Protein AF-A0A5S4EH52-F1 (afdb_monomer_lite)

InterPro domains:
  IPR001387 Cro/C1-type, helix-turn-helix domain [PS50943] (68-124)
  IPR001387 Cro/C1-type, helix-turn-helix domain [SM00530] (67-123)
  IPR001387 Cro/C1-type, helix-turn-helix domain [cd00093] (65-117)
  IPR010982 Lambda repressor-like, DNA-binding domain superfamily [G3DSA:1.10.260.40] (55-119)
  IPR010982 Lambda repressor-like, DNA-binding domain superfamily [SSF47413] (62-119)

Radius of gyration: 25.88 Å; chains: 1; bounding box: 46×72×69 Å

Sequence (210 aa):
MDQVRAMAGRLLDISAATGVAGRALQTAGKVSRALQDGHPIDAASEVVRAVLPGMAETTAWVKTGAAIRAMREAAGLTIAEVGAAIDLKDPSLIEAIENGRIALSFELILRLAAVFGRNDPVGFVMRFTRTTNPELWKSLEELGIGKLVLQTVREHQFVNIYRSNDAARTLSDQEFAEILSFTQAAFEMAMALRTRYQDRSSNAGSDRAE

Secondary structure (DSSP, 8-state):
-HHHHHHHHHHHT--HHHHHHHHHHHHHHHHHHHHHTT-HHHHHHHHHHHHSTTS--HHHHHHHHHHHHHHHHHTT--HHHHHHHTT-S-THHHHHHHTTSSPPPHHHHHHHHHHHSTT-HHHHHHHHHHHH-HHHHHHHHHTTHHHHHHHHHHHHHHHHHHHT-TGGGG--HHHHHHHHHHHHHHHHHHHHHHHHHHHHHHHHHHTT--

Structure (mmCIF, N/CA/C/O backbone):
data_AF-A0A5S4EH52-F1
#
_entry.id   AF-A0A5S4EH52-F1
#
loop_
_atom_site.group_PDB
_atom_site.id
_atom_site.type_symbol
_atom_site.label_atom_id
_atom_site.label_alt_id
_atom_site.label_comp_id
_atom_site.label_asym_id
_atom_site.label_entity_id
_atom_site.label_seq_id
_atom_site.pdbx_PDB_ins_code
_atom_site.Cartn_x
_atom_site.Cartn_y
_atom_site.Cartn_z
_atom_site.occupancy
_atom_site.B_iso_or_equiv
_atom_site.auth_seq_id
_atom_site.auth_comp_id
_atom_site.auth_asym_id
_atom_site.auth_atom_id
_atom_site.pdbx_PDB_model_num
ATOM 1 N N . MET A 1 1 ? 8.070 53.955 2.962 1.00 48.66 1 MET A N 1
ATOM 2 C CA . MET A 1 1 ? 8.785 53.994 1.665 1.00 48.66 1 MET A CA 1
ATOM 3 C C . MET A 1 1 ? 9.404 52.642 1.295 1.00 48.66 1 MET A C 1
ATOM 5 O O . MET A 1 1 ? 9.448 52.331 0.111 1.00 48.66 1 MET A O 1
ATOM 9 N N . ASP A 1 2 ? 9.775 51.789 2.257 1.00 47.31 2 ASP A N 1
ATOM 10 C CA . ASP A 1 2 ? 10.401 50.481 1.964 1.00 47.31 2 ASP A CA 1
ATOM 11 C C . ASP A 1 2 ? 9.442 49.395 1.456 1.00 47.31 2 ASP A C 1
ATOM 13 O O . ASP A 1 2 ? 9.821 48.558 0.640 1.00 47.31 2 ASP A O 1
ATOM 17 N N . GLN A 1 3 ? 8.164 49.453 1.836 1.00 44.34 3 GLN A N 1
ATOM 18 C CA . GLN A 1 3 ? 7.160 48.480 1.389 1.00 44.34 3 GLN A CA 1
ATOM 19 C C . GLN A 1 3 ? 6.802 48.634 -0.103 1.00 44.34 3 GLN A C 1
ATOM 21 O O . GLN A 1 3 ? 6.511 47.654 -0.783 1.00 44.34 3 GLN A O 1
ATOM 26 N N . VAL A 1 4 ? 6.914 49.853 -0.645 1.00 42.97 4 VAL A N 1
ATOM 27 C CA . VAL A 1 4 ? 6.689 50.143 -2.073 1.00 42.97 4 VAL A CA 1
ATOM 28 C C . VAL A 1 4 ? 7.891 49.696 -2.919 1.00 42.97 4 VAL A C 1
ATOM 30 O O . VAL A 1 4 ? 7.713 49.188 -4.024 1.00 42.97 4 VAL A O 1
ATOM 33 N N . ARG A 1 5 ? 9.115 49.773 -2.372 1.00 46.72 5 ARG A N 1
ATOM 34 C CA . ARG A 1 5 ? 10.336 49.236 -3.003 1.00 46.72 5 ARG A CA 1
ATOM 35 C C . ARG A 1 5 ? 10.366 47.704 -3.013 1.00 46.72 5 ARG A C 1
ATOM 37 O O . ARG A 1 5 ? 10.752 47.114 -4.018 1.00 46.72 5 ARG A O 1
ATOM 44 N N . ALA A 1 6 ? 9.891 47.065 -1.943 1.00 48.06 6 ALA A N 1
ATOM 45 C CA . ALA A 1 6 ? 9.752 45.610 -1.876 1.00 48.06 6 ALA A CA 1
ATOM 46 C C . ALA A 1 6 ? 8.684 45.071 -2.849 1.00 48.06 6 ALA A C 1
ATOM 48 O O . ALA A 1 6 ? 8.837 43.979 -3.396 1.00 48.06 6 ALA A O 1
ATOM 49 N N . MET A 1 7 ? 7.631 45.852 -3.118 1.00 35.28 7 MET A N 1
ATOM 50 C CA . MET A 1 7 ? 6.602 45.483 -4.096 1.00 35.28 7 MET A CA 1
ATOM 51 C C . MET A 1 7 ? 7.065 45.697 -5.548 1.00 35.28 7 MET A C 1
ATOM 53 O O . MET A 1 7 ? 6.750 44.880 -6.410 1.00 35.28 7 MET A O 1
ATOM 57 N N . ALA A 1 8 ? 7.886 46.721 -5.812 1.00 39.88 8 ALA A N 1
ATOM 58 C CA . ALA A 1 8 ? 8.512 46.936 -7.121 1.00 39.88 8 ALA A CA 1
ATOM 59 C C . ALA A 1 8 ? 9.544 45.845 -7.480 1.00 39.88 8 ALA A C 1
ATOM 61 O O . ALA A 1 8 ? 9.631 45.446 -8.638 1.00 39.88 8 ALA A O 1
ATOM 62 N N . GLY A 1 9 ? 10.270 45.302 -6.492 1.00 43.44 9 GLY A N 1
ATOM 63 C CA . GLY A 1 9 ? 11.186 44.170 -6.697 1.00 43.44 9 GLY A CA 1
ATOM 64 C C . GLY A 1 9 ? 10.474 42.864 -7.069 1.00 43.44 9 GLY A C 1
ATOM 65 O O . GLY A 1 9 ? 10.953 42.123 -7.919 1.00 43.44 9 GLY A O 1
ATOM 66 N N . ARG A 1 10 ? 9.281 42.609 -6.512 1.00 41.84 10 ARG A N 1
ATOM 67 C CA . ARG A 1 10 ? 8.496 41.394 -6.808 1.00 41.84 10 ARG A CA 1
ATOM 68 C C . ARG A 1 10 ? 7.762 41.419 -8.150 1.00 41.84 10 ARG A C 1
ATOM 70 O O . ARG A 1 10 ? 7.400 40.360 -8.648 1.00 41.84 10 ARG A O 1
ATOM 77 N N . LEU A 1 11 ? 7.559 42.595 -8.745 1.00 34.91 11 LEU A N 1
ATOM 78 C CA . LEU A 1 11 ? 7.020 42.720 -10.107 1.00 34.91 11 LEU A CA 1
ATOM 79 C C . LEU A 1 11 ? 8.100 42.549 -11.189 1.00 34.91 11 LEU A C 1
ATOM 81 O O . LEU A 1 11 ? 7.766 42.215 -12.322 1.00 34.91 11 LEU A O 1
ATOM 85 N N . LEU A 1 12 ? 9.381 42.717 -10.842 1.00 42.25 12 LEU A N 1
ATOM 86 C CA . LEU A 1 12 ? 10.516 42.472 -11.742 1.00 42.25 12 LEU A CA 1
ATOM 87 C C . LEU A 1 12 ? 11.004 41.014 -11.738 1.00 42.25 12 LEU A C 1
ATOM 89 O O . LEU A 1 12 ? 11.673 40.612 -12.682 1.00 42.25 12 LEU A O 1
ATOM 93 N N . ASP A 1 13 ? 10.596 40.203 -10.758 1.00 44.28 13 ASP A N 1
ATOM 94 C CA . ASP A 1 13 ? 10.824 38.746 -10.743 1.00 44.28 13 ASP A CA 1
ATOM 95 C C . ASP A 1 13 ? 9.791 37.955 -11.573 1.00 44.28 13 ASP A C 1
ATOM 97 O O . ASP A 1 13 ? 9.794 36.722 -11.604 1.00 44.28 13 ASP A O 1
ATOM 101 N N . ILE A 1 14 ? 8.946 38.648 -12.350 1.00 40.69 14 ILE A N 1
ATOM 102 C CA . ILE A 1 14 ? 8.152 38.063 -13.445 1.00 40.69 14 ILE A CA 1
ATOM 103 C C . ILE A 1 14 ? 9.070 37.803 -14.663 1.00 40.69 14 ILE A C 1
ATOM 105 O O . ILE A 1 14 ? 8.763 38.096 -15.812 1.00 40.69 14 ILE A O 1
ATOM 109 N N . SER A 1 15 ? 10.226 37.193 -14.413 1.00 40.44 15 SER A N 1
ATOM 110 C CA . SER A 1 15 ? 11.057 36.486 -15.396 1.00 40.44 15 SER A CA 1
ATOM 111 C C . SER A 1 15 ? 10.769 34.976 -15.389 1.00 40.44 15 SER A C 1
ATOM 113 O O . SER A 1 15 ? 11.542 34.168 -15.901 1.00 40.44 15 SER A O 1
ATOM 115 N N . ALA A 1 16 ? 9.603 34.570 -14.877 1.00 42.09 16 ALA A N 1
ATOM 116 C CA . ALA A 1 16 ? 9.089 33.203 -14.984 1.00 42.09 16 ALA A CA 1
ATOM 117 C C . ALA A 1 16 ? 8.837 32.755 -16.444 1.00 42.09 16 ALA A C 1
ATOM 119 O O . ALA A 1 16 ? 8.730 31.558 -16.711 1.00 42.09 16 ALA A O 1
ATOM 120 N N . ALA A 1 17 ? 8.829 33.684 -17.409 1.00 39.31 17 ALA A N 1
ATOM 121 C CA . ALA A 1 17 ? 8.819 33.362 -18.837 1.00 39.31 17 ALA A CA 1
ATOM 122 C C . ALA A 1 17 ? 10.152 32.750 -19.323 1.00 39.31 17 ALA A C 1
ATOM 124 O O . ALA A 1 17 ? 10.153 31.928 -20.238 1.00 39.31 17 ALA A O 1
ATOM 125 N N . THR A 1 18 ? 11.283 33.063 -18.681 1.00 44.53 18 THR A N 1
ATOM 126 C CA . THR A 1 18 ? 12.613 32.591 -19.102 1.00 44.53 18 THR A CA 1
ATOM 127 C C . THR A 1 18 ? 12.843 31.120 -18.740 1.00 44.53 18 THR A C 1
ATOM 129 O O . THR A 1 18 ? 13.445 30.372 -19.509 1.00 44.53 18 THR A O 1
ATOM 132 N N . GLY A 1 19 ? 12.307 30.661 -17.603 1.00 46.72 19 GLY A N 1
ATOM 133 C CA . GLY A 1 19 ? 12.450 29.271 -17.147 1.00 46.72 19 GLY A CA 1
ATOM 134 C C . GLY A 1 19 ? 11.589 28.256 -17.912 1.00 46.72 19 GLY A C 1
ATOM 135 O O . GLY A 1 19 ? 11.938 27.074 -17.979 1.00 46.72 19 GLY A O 1
ATOM 136 N N . VAL A 1 20 ? 10.473 28.703 -18.495 1.00 46.25 20 VAL A N 1
ATOM 137 C CA . VAL A 1 20 ? 9.602 27.879 -19.353 1.00 46.25 20 VAL A CA 1
ATOM 138 C C . VAL A 1 20 ? 10.099 27.909 -20.803 1.00 46.25 20 VAL A C 1
ATOM 140 O O . VAL A 1 20 ? 10.219 26.853 -21.423 1.00 46.25 20 VAL A O 1
ATOM 143 N N . ALA A 1 21 ? 10.502 29.080 -21.315 1.00 50.75 21 ALA A N 1
ATOM 144 C CA . ALA A 1 21 ? 11.076 29.214 -22.656 1.00 50.75 21 ALA A CA 1
ATOM 145 C C . ALA A 1 21 ? 12.430 28.493 -22.802 1.00 50.75 21 ALA A C 1
ATOM 147 O O . ALA A 1 21 ? 12.669 27.828 -23.809 1.00 50.75 21 ALA A O 1
ATOM 148 N N . GLY A 1 22 ? 13.295 28.555 -21.782 1.00 56.19 22 GLY A N 1
ATOM 149 C CA . GLY A 1 22 ? 14.592 27.872 -21.790 1.00 56.19 22 GLY A CA 1
ATOM 150 C C . GLY A 1 22 ? 14.464 26.348 -21.843 1.00 56.19 22 GLY A C 1
ATOM 151 O O . GLY A 1 22 ? 15.177 25.692 -22.601 1.00 56.19 22 GLY A O 1
ATOM 152 N N . ARG A 1 23 ? 13.499 25.780 -21.107 1.00 60.22 23 ARG A N 1
ATOM 153 C CA . ARG A 1 23 ? 13.214 24.337 -21.144 1.00 60.22 23 ARG A CA 1
ATOM 154 C C . ARG A 1 23 ? 12.607 23.903 -22.478 1.00 60.22 23 ARG A C 1
ATOM 156 O O . ARG A 1 23 ? 13.032 22.890 -23.020 1.00 60.22 23 ARG A O 1
ATOM 163 N N . ALA A 1 24 ? 11.690 24.688 -23.044 1.00 59.31 24 ALA A N 1
ATOM 164 C CA . ALA A 1 24 ? 11.096 24.394 -24.349 1.00 59.31 24 ALA A CA 1
ATOM 165 C C . ALA A 1 24 ? 12.139 24.387 -25.484 1.00 59.31 24 ALA A C 1
ATOM 167 O O . ALA A 1 24 ? 12.159 23.463 -26.297 1.00 59.31 24 ALA A O 1
ATOM 168 N N . LEU A 1 25 ? 13.052 25.365 -25.502 1.00 69.19 25 LEU A N 1
ATOM 169 C CA . LEU A 1 25 ? 14.147 25.427 -26.479 1.00 69.19 25 LEU A CA 1
ATOM 170 C C . LEU A 1 25 ? 15.132 24.263 -26.321 1.00 69.19 25 LEU A C 1
ATOM 172 O O . LEU A 1 25 ? 15.593 23.696 -27.312 1.00 69.19 25 LEU A O 1
ATOM 176 N N . GLN A 1 26 ? 15.428 23.871 -25.082 1.00 75.12 26 GLN A N 1
ATOM 177 C CA . GLN A 1 26 ? 16.316 22.748 -24.807 1.00 75.12 26 GLN A CA 1
ATOM 178 C C . GLN A 1 26 ? 15.708 21.412 -25.259 1.00 75.12 26 GLN A C 1
ATOM 180 O O . GLN A 1 26 ? 16.402 20.616 -25.892 1.00 75.12 26 GLN A O 1
ATOM 185 N N . THR A 1 27 ? 14.416 21.182 -24.998 1.00 78.56 27 THR A N 1
ATOM 186 C CA . THR A 1 27 ? 13.691 20.000 -25.489 1.00 78.56 27 THR A CA 1
ATOM 187 C C . THR A 1 27 ? 13.659 19.974 -27.014 1.00 78.56 27 THR A C 1
ATOM 189 O O . THR A 1 27 ? 14.019 18.962 -27.609 1.00 78.56 27 THR A O 1
ATOM 192 N N . ALA A 1 28 ? 13.322 21.093 -27.664 1.00 77.75 28 ALA A N 1
ATOM 193 C CA . ALA A 1 28 ? 13.303 21.187 -29.125 1.00 77.75 28 ALA A CA 1
ATOM 194 C C . ALA A 1 28 ? 14.672 20.857 -29.751 1.00 77.75 28 ALA A C 1
ATOM 196 O O . ALA A 1 28 ? 14.743 20.147 -30.755 1.00 77.75 28 ALA A O 1
ATOM 197 N N . GLY A 1 29 ? 15.768 21.305 -29.127 1.00 84.25 29 GLY A N 1
ATOM 198 C CA . GLY A 1 29 ? 17.125 20.985 -29.569 1.00 84.25 29 GLY A CA 1
ATOM 199 C C . GLY A 1 29 ? 17.466 19.494 -29.475 1.00 84.25 29 GLY A C 1
ATOM 200 O O . GLY A 1 29 ? 18.091 18.952 -30.386 1.00 84.25 29 GLY A O 1
ATOM 201 N N . LYS A 1 30 ? 17.040 18.811 -28.405 1.00 82.56 30 LYS A N 1
ATOM 202 C CA . LYS A 1 30 ? 17.268 17.366 -28.235 1.00 82.56 30 LYS A CA 1
ATOM 203 C C . LYS A 1 30 ? 16.418 16.522 -29.184 1.00 82.56 30 LYS A C 1
ATOM 205 O O . LYS A 1 30 ? 16.942 15.592 -29.787 1.00 82.56 30 LYS A O 1
ATOM 210 N N . VAL A 1 31 ? 15.149 16.891 -29.366 1.00 80.69 31 VAL A N 1
ATOM 211 C CA . VAL A 1 31 ? 14.229 16.249 -30.319 1.00 80.69 31 VAL A CA 1
ATOM 212 C C . VAL A 1 31 ? 14.773 16.357 -31.741 1.00 80.69 31 VAL A C 1
ATOM 214 O O . VAL A 1 31 ? 14.848 15.359 -32.449 1.00 80.69 31 VAL A O 1
ATOM 217 N N . SER A 1 32 ? 15.211 17.553 -32.143 1.00 82.69 32 SER A N 1
ATOM 218 C CA . SER A 1 32 ? 15.780 17.788 -33.473 1.00 82.69 32 SER A CA 1
ATOM 219 C C . SER A 1 32 ? 17.021 16.927 -33.731 1.00 82.69 32 SER A C 1
ATOM 221 O O . SER A 1 32 ? 17.134 16.304 -34.784 1.00 82.69 32 SER A O 1
ATOM 223 N N . ARG A 1 33 ? 17.917 16.820 -32.742 1.00 86.69 33 ARG A N 1
ATOM 224 C CA . ARG A 1 33 ? 19.140 16.015 -32.855 1.00 86.69 33 ARG A CA 1
ATOM 225 C C . ARG A 1 33 ? 18.838 14.515 -32.952 1.00 86.69 33 ARG A C 1
ATOM 227 O O . ARG A 1 33 ? 19.318 13.866 -33.869 1.00 86.69 33 ARG A O 1
ATOM 234 N N . ALA A 1 34 ? 17.954 13.995 -32.099 1.00 80.88 34 ALA A N 1
ATOM 235 C CA . ALA A 1 34 ? 17.537 12.592 -32.151 1.00 80.88 34 ALA A CA 1
ATOM 236 C C . ALA A 1 34 ? 16.866 12.215 -33.488 1.00 80.88 34 ALA A C 1
ATOM 238 O O . ALA A 1 34 ? 17.058 11.111 -33.991 1.00 80.88 34 ALA A O 1
ATOM 239 N N . LEU A 1 35 ? 16.116 13.138 -34.103 1.00 79.19 35 LEU A N 1
ATOM 240 C CA . LEU A 1 35 ? 15.546 12.930 -35.438 1.00 79.19 35 LEU A CA 1
ATOM 241 C C . LEU A 1 35 ? 16.610 12.946 -36.545 1.00 79.19 35 LEU A C 1
ATOM 243 O O . LEU A 1 35 ? 16.522 12.136 -37.464 1.00 79.19 35 LEU A O 1
ATOM 247 N N . GLN A 1 36 ? 17.607 13.834 -36.461 1.00 86.19 36 GLN A N 1
ATOM 248 C CA . GLN A 1 36 ? 18.729 13.877 -37.411 1.00 86.19 36 GLN A CA 1
ATOM 249 C C . GLN A 1 36 ? 19.579 12.604 -37.361 1.00 86.19 36 GLN A C 1
ATOM 251 O O . GLN A 1 36 ? 20.007 12.120 -38.406 1.00 86.19 36 GLN A O 1
ATOM 256 N N . ASP A 1 37 ? 19.747 12.033 -36.170 1.00 87.50 37 ASP A N 1
ATOM 257 C CA . ASP A 1 37 ? 20.516 10.806 -35.949 1.00 87.50 37 ASP A CA 1
ATOM 258 C C . ASP A 1 37 ? 19.717 9.527 -36.289 1.00 87.50 37 ASP A C 1
ATOM 260 O O . ASP A 1 37 ? 20.225 8.415 -36.166 1.00 87.50 37 ASP A O 1
ATOM 264 N N . GLY A 1 38 ? 18.464 9.656 -36.747 1.00 76.12 38 GLY A N 1
ATOM 265 C CA . GLY A 1 38 ? 17.624 8.517 -37.129 1.00 76.12 38 GLY A CA 1
ATOM 266 C C . GLY A 1 38 ? 17.044 7.739 -35.942 1.00 76.12 38 GLY A C 1
ATOM 267 O O . GLY A 1 38 ? 16.656 6.581 -36.099 1.00 76.12 38 GLY A O 1
ATOM 268 N N . HIS A 1 39 ? 16.941 8.369 -34.769 1.00 75.12 39 HIS A N 1
ATOM 269 C CA . HIS A 1 39 ? 16.411 7.794 -33.531 1.00 75.12 39 HIS A CA 1
ATOM 270 C C . HIS A 1 39 ? 15.044 8.409 -33.155 1.00 75.12 39 HIS A C 1
ATOM 272 O O . HIS A 1 39 ? 14.921 9.171 -32.190 1.00 75.12 39 HIS A O 1
ATOM 278 N N . PRO A 1 40 ? 13.962 8.084 -33.890 1.00 64.94 40 PRO A N 1
ATOM 279 C CA . PRO A 1 40 ? 12.645 8.693 -33.681 1.00 64.94 40 PRO A CA 1
ATOM 280 C C . PRO A 1 40 ? 12.015 8.341 -32.324 1.00 64.94 40 PRO A C 1
ATOM 282 O O . PRO A 1 40 ? 11.219 9.117 -31.796 1.00 64.94 40 PRO A O 1
ATOM 285 N N . ILE A 1 41 ? 12.384 7.199 -31.735 1.00 66.69 41 ILE A N 1
ATOM 286 C CA . ILE A 1 41 ? 11.923 6.792 -30.399 1.00 66.69 41 ILE A CA 1
ATOM 287 C C . ILE A 1 41 ? 12.524 7.704 -29.319 1.00 66.69 41 ILE A C 1
ATOM 289 O O . ILE A 1 41 ? 11.813 8.130 -28.408 1.00 66.69 41 ILE A O 1
ATOM 293 N N . ASP A 1 42 ? 13.795 8.077 -29.456 1.00 69.25 42 ASP A N 1
ATOM 294 C CA . ASP A 1 42 ? 14.474 8.965 -28.508 1.00 69.25 42 ASP A CA 1
ATOM 295 C C . ASP A 1 42 ? 13.930 10.396 -28.602 1.00 69.25 42 ASP A C 1
ATOM 297 O O . ASP A 1 42 ? 13.710 11.055 -27.584 1.00 69.25 42 ASP A O 1
ATOM 301 N N . ALA A 1 43 ? 13.595 10.845 -29.815 1.00 70.75 43 ALA A N 1
ATOM 302 C CA . ALA A 1 43 ? 12.908 12.114 -30.040 1.00 70.75 43 ALA A CA 1
ATOM 303 C C . ALA A 1 43 ? 11.538 12.161 -29.337 1.00 70.75 43 ALA A C 1
ATOM 305 O O . ALA A 1 43 ? 11.219 13.135 -28.654 1.00 70.75 43 ALA A O 1
ATOM 306 N N . ALA A 1 44 ? 10.740 11.095 -29.451 1.00 63.22 44 ALA A N 1
ATOM 307 C CA . ALA A 1 44 ? 9.459 10.991 -28.754 1.00 63.22 44 ALA A CA 1
ATOM 308 C C . ALA A 1 44 ? 9.636 10.955 -27.225 1.00 63.22 44 ALA A C 1
ATOM 310 O O . ALA A 1 44 ? 8.882 11.603 -26.498 1.00 63.22 44 ALA A O 1
ATOM 311 N N . SER A 1 45 ? 10.664 10.257 -26.735 1.00 65.06 45 SER A N 1
ATOM 312 C CA . SER A 1 45 ? 10.996 10.173 -25.309 1.00 65.06 45 SER A CA 1
ATOM 313 C C . SER A 1 45 ? 11.341 11.537 -24.701 1.00 65.06 45 SER A C 1
ATOM 315 O O . SER A 1 45 ? 10.886 11.850 -23.602 1.00 65.06 45 SER A O 1
ATOM 317 N N . GLU A 1 46 ? 12.068 12.399 -25.418 1.00 72.94 46 GLU A N 1
ATOM 318 C CA . GLU A 1 46 ? 12.383 13.761 -24.956 1.00 72.94 46 GLU A CA 1
ATOM 319 C C . GLU A 1 46 ? 11.140 14.660 -24.866 1.00 72.94 46 GLU A C 1
ATOM 321 O O . GLU A 1 46 ? 11.003 15.429 -23.911 1.00 72.94 46 GLU A O 1
ATOM 326 N N . VAL A 1 47 ? 10.188 14.521 -25.797 1.00 72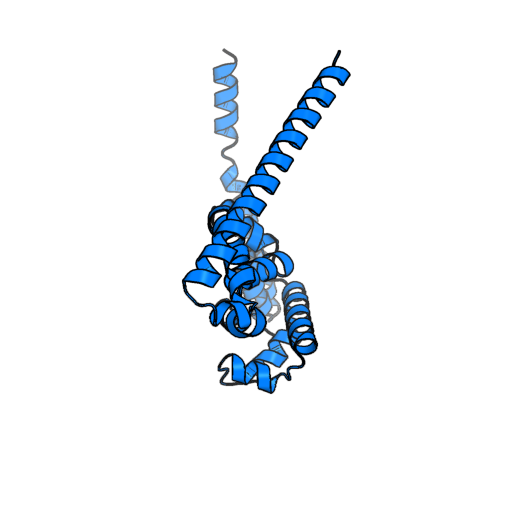.00 47 VAL A N 1
ATOM 327 C CA . VAL A 1 47 ? 8.887 15.208 -25.707 1.00 72.00 47 VAL A CA 1
ATOM 328 C C . VAL A 1 47 ? 8.103 14.708 -24.494 1.00 72.00 47 VAL A C 1
ATOM 330 O O . VAL A 1 47 ? 7.621 15.512 -23.696 1.00 72.00 47 VAL A O 1
ATOM 333 N N . VAL A 1 48 ? 8.024 13.389 -24.306 1.00 59.88 48 VAL A N 1
ATOM 334 C CA . VAL A 1 48 ? 7.330 12.780 -23.162 1.00 59.88 48 VAL A CA 1
ATOM 335 C C . VAL A 1 48 ? 7.975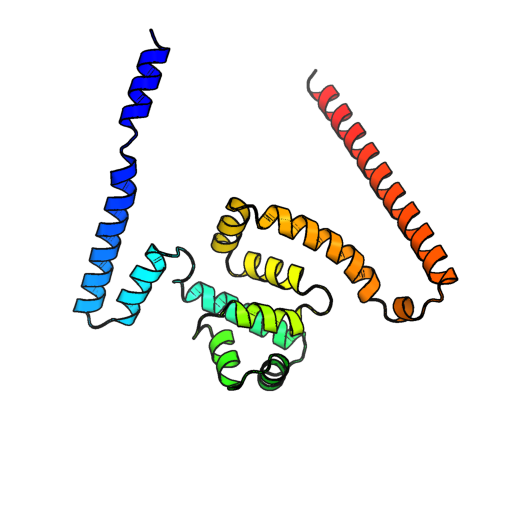 13.197 -21.839 1.00 59.88 48 VAL A C 1
ATOM 337 O O . VAL A 1 48 ? 7.258 13.560 -20.914 1.00 59.88 48 VAL A O 1
ATOM 340 N N . ARG A 1 49 ? 9.309 13.235 -21.747 1.00 63.25 49 ARG A N 1
ATOM 341 C CA . ARG A 1 49 ? 10.057 13.689 -20.561 1.00 63.25 49 ARG A CA 1
ATOM 342 C C . ARG A 1 49 ? 9.774 15.152 -20.220 1.00 63.25 49 ARG A C 1
ATOM 344 O O . ARG A 1 49 ? 9.728 15.504 -19.044 1.00 63.25 49 ARG A O 1
ATOM 351 N N . ALA A 1 50 ? 9.602 15.997 -21.235 1.00 67.19 50 ALA A N 1
ATOM 352 C CA . ALA A 1 50 ? 9.310 17.414 -21.055 1.00 67.19 50 ALA A CA 1
ATOM 353 C C . ALA A 1 50 ? 7.864 17.674 -20.606 1.00 67.19 50 ALA A C 1
ATOM 355 O O . ALA A 1 50 ? 7.627 18.611 -19.846 1.00 67.19 50 ALA A O 1
ATOM 356 N N . VAL A 1 51 ? 6.915 16.852 -21.065 1.00 56.97 51 VAL A N 1
ATOM 357 C CA . VAL A 1 51 ? 5.486 16.971 -20.726 1.00 56.97 51 VAL A CA 1
ATOM 358 C C . VAL A 1 51 ? 5.152 16.247 -19.414 1.00 56.97 51 VAL A C 1
ATOM 360 O O . VAL A 1 51 ? 4.325 16.724 -18.644 1.00 56.97 51 VAL A O 1
ATOM 363 N N . LEU A 1 52 ? 5.815 15.123 -19.136 1.00 54.62 52 LEU A N 1
ATOM 364 C CA . LEU A 1 52 ? 5.618 14.267 -17.965 1.00 54.62 52 LEU A CA 1
ATOM 365 C C . LEU A 1 52 ? 6.984 13.864 -17.374 1.00 54.62 52 LEU A C 1
ATOM 367 O O . LEU A 1 52 ? 7.491 12.768 -17.657 1.00 54.62 52 LEU A O 1
ATOM 371 N N . PRO A 1 53 ? 7.607 14.732 -16.553 1.00 52.47 53 PRO A N 1
ATOM 372 C CA . PRO A 1 53 ? 8.872 14.422 -15.896 1.00 52.47 53 PRO A CA 1
ATOM 373 C C . PRO A 1 53 ? 8.668 13.240 -14.935 1.00 52.47 53 PRO A C 1
ATOM 375 O O . PRO A 1 53 ? 8.098 13.390 -13.862 1.00 52.47 53 PRO A O 1
ATOM 378 N N . GLY A 1 54 ? 9.073 12.040 -15.362 1.00 53.62 54 GLY A N 1
ATOM 379 C CA . GLY A 1 54 ? 8.937 10.795 -14.591 1.00 53.62 54 GLY A CA 1
ATOM 380 C C . GLY A 1 54 ? 8.510 9.561 -15.395 1.00 53.62 54 GLY A C 1
ATOM 381 O O . GLY A 1 54 ? 8.658 8.447 -14.904 1.00 53.62 54 GLY A O 1
ATOM 382 N N . MET A 1 55 ? 8.021 9.712 -16.635 1.00 50.34 55 MET A N 1
ATOM 383 C CA . MET A 1 55 ? 7.645 8.558 -17.479 1.00 50.34 55 MET A CA 1
ATOM 384 C C . MET A 1 55 ? 8.770 8.030 -18.386 1.00 50.34 55 MET A C 1
ATOM 386 O O . MET A 1 55 ? 8.690 6.896 -18.850 1.00 50.34 55 MET A O 1
ATOM 390 N N . ALA A 1 56 ? 9.822 8.819 -18.619 1.00 51.97 56 ALA A N 1
ATOM 391 C CA . ALA A 1 56 ? 10.820 8.579 -19.669 1.00 51.97 56 ALA A CA 1
ATOM 392 C C . ALA A 1 56 ? 12.114 7.868 -19.215 1.00 51.97 56 ALA A C 1
ATOM 394 O O . ALA A 1 56 ? 13.106 7.878 -19.946 1.00 51.97 56 ALA A O 1
ATOM 395 N N . GLU A 1 57 ? 12.158 7.283 -18.016 1.00 61.00 57 GLU A N 1
ATOM 396 C CA . GLU A 1 57 ? 13.317 6.495 -17.581 1.00 61.00 57 GLU A CA 1
ATOM 397 C C . GLU A 1 57 ? 13.038 5.002 -17.732 1.00 61.00 57 GLU A C 1
ATOM 399 O O . GLU A 1 57 ? 12.322 4.401 -16.935 1.00 61.00 57 GLU A O 1
ATOM 404 N N . THR A 1 58 ? 13.674 4.378 -18.721 1.00 62.22 58 THR A N 1
ATOM 405 C CA . THR A 1 58 ? 13.755 2.916 -18.871 1.00 62.22 58 THR A CA 1
ATOM 406 C C . THR A 1 58 ? 14.192 2.231 -17.569 1.00 62.22 58 THR A C 1
ATOM 408 O O . THR A 1 58 ? 13.674 1.176 -17.214 1.00 62.22 58 THR A O 1
ATOM 411 N N . THR A 1 59 ? 15.051 2.876 -16.773 1.00 65.75 59 THR A N 1
ATOM 412 C CA . THR A 1 59 ? 15.439 2.432 -15.422 1.00 65.75 59 THR A CA 1
ATOM 413 C C . THR A 1 59 ? 14.252 2.316 -14.454 1.00 65.75 59 THR A C 1
ATOM 415 O O . THR A 1 59 ? 14.221 1.410 -13.619 1.00 65.75 59 THR A O 1
ATOM 418 N N . ALA A 1 60 ? 13.256 3.202 -14.550 1.00 72.38 60 ALA A N 1
ATOM 419 C CA . ALA A 1 60 ? 12.047 3.141 -13.730 1.00 72.38 60 ALA A CA 1
ATOM 420 C C . ALA A 1 60 ? 11.148 1.966 -14.144 1.00 72.38 60 ALA A C 1
ATOM 422 O O . ALA A 1 60 ? 10.563 1.302 -13.284 1.00 72.38 60 ALA A O 1
ATOM 423 N N . TRP A 1 61 ? 11.088 1.648 -15.440 1.00 81.88 61 TRP A N 1
ATOM 424 C CA . TRP A 1 61 ? 10.340 0.490 -15.940 1.00 81.88 61 TRP A CA 1
ATOM 425 C C . TRP A 1 61 ? 10.983 -0.820 -15.499 1.00 81.88 61 TRP A C 1
ATOM 427 O O . TRP A 1 61 ? 10.274 -1.710 -15.047 1.00 81.88 61 TRP A O 1
ATOM 437 N N . VAL A 1 62 ? 12.316 -0.908 -15.520 1.00 84.06 62 VAL A N 1
ATOM 438 C CA . VAL A 1 62 ? 13.049 -2.076 -15.004 1.00 84.06 62 VAL A CA 1
ATOM 439 C C . VAL A 1 62 ? 12.763 -2.297 -13.516 1.00 84.06 62 VAL A C 1
ATOM 441 O O . VAL A 1 62 ? 12.462 -3.416 -13.109 1.00 84.06 62 VAL A O 1
ATOM 444 N N . LYS A 1 63 ? 12.784 -1.239 -12.694 1.00 84.25 63 LYS A N 1
ATOM 445 C CA . LYS A 1 63 ? 12.436 -1.344 -11.263 1.00 84.25 63 LYS A CA 1
ATOM 446 C C . LYS A 1 63 ? 10.980 -1.761 -11.047 1.00 84.25 63 LYS A C 1
ATOM 448 O O . LYS A 1 63 ? 10.703 -2.600 -10.195 1.00 84.25 63 LYS A O 1
ATOM 453 N N . THR A 1 64 ? 10.061 -1.189 -11.822 1.00 86.44 64 THR A N 1
ATOM 454 C CA . THR A 1 64 ? 8.628 -1.512 -11.762 1.00 86.44 64 THR A CA 1
ATOM 455 C C . THR A 1 64 ? 8.374 -2.966 -12.165 1.00 86.44 64 THR A C 1
ATOM 457 O O . THR A 1 64 ? 7.661 -3.683 -11.466 1.00 86.44 64 THR A O 1
ATOM 460 N N . GLY A 1 65 ? 9.007 -3.420 -13.246 1.00 90.62 65 GLY A N 1
ATOM 461 C CA . GLY A 1 65 ? 8.953 -4.796 -13.725 1.00 90.62 65 GLY A CA 1
ATOM 462 C C . GLY A 1 65 ? 9.502 -5.790 -12.709 1.00 90.62 65 GLY A C 1
ATOM 463 O O . GLY A 1 65 ? 8.830 -6.765 -12.375 1.00 90.62 65 GLY A O 1
ATOM 464 N N . ALA A 1 66 ? 10.667 -5.495 -12.127 1.00 90.06 66 ALA A N 1
ATOM 465 C CA . ALA A 1 66 ? 11.255 -6.310 -11.068 1.00 90.06 66 ALA A CA 1
ATOM 466 C C . ALA A 1 66 ? 10.348 -6.397 -9.827 1.00 90.06 66 ALA A C 1
ATOM 468 O O . ALA A 1 66 ? 10.220 -7.468 -9.234 1.00 90.06 66 ALA A O 1
ATOM 469 N N . ALA A 1 67 ? 9.677 -5.301 -9.455 1.00 89.69 67 ALA A N 1
ATOM 470 C CA . ALA A 1 67 ? 8.713 -5.304 -8.356 1.00 89.69 67 ALA A CA 1
ATOM 471 C C . ALA A 1 67 ? 7.502 -6.205 -8.655 1.00 89.69 67 ALA A C 1
ATOM 473 O O . ALA A 1 67 ? 7.082 -6.966 -7.786 1.00 89.69 67 ALA A O 1
ATOM 474 N N . ILE A 1 68 ? 6.964 -6.169 -9.881 1.00 91.00 68 ILE A N 1
ATOM 475 C CA . ILE A 1 68 ? 5.864 -7.056 -10.306 1.00 91.00 68 ILE A CA 1
ATOM 476 C C . ILE A 1 68 ? 6.294 -8.516 -10.270 1.00 91.00 68 ILE A C 1
ATOM 478 O O . ILE A 1 68 ? 5.588 -9.343 -9.694 1.00 91.00 68 ILE A O 1
ATOM 482 N N . ARG A 1 69 ? 7.477 -8.815 -10.808 1.00 92.88 69 ARG A N 1
ATOM 483 C CA . ARG A 1 69 ? 8.050 -10.158 -10.788 1.00 92.88 69 ARG A CA 1
ATOM 484 C C . ARG A 1 69 ? 8.178 -10.701 -9.368 1.00 92.88 69 ARG A C 1
ATOM 486 O O . ARG A 1 69 ? 7.725 -11.808 -9.098 1.00 92.88 69 ARG A O 1
ATOM 493 N N . ALA A 1 70 ? 8.730 -9.904 -8.455 1.00 91.81 70 ALA A N 1
ATOM 494 C CA . ALA A 1 70 ? 8.876 -10.289 -7.056 1.00 91.81 70 ALA A CA 1
ATOM 495 C C . ALA A 1 70 ? 7.519 -10.560 -6.384 1.00 91.81 70 ALA A C 1
ATOM 497 O O . ALA A 1 70 ? 7.379 -11.535 -5.650 1.00 91.81 70 ALA A O 1
ATOM 498 N N . MET A 1 71 ? 6.501 -9.734 -6.655 1.00 90.56 71 MET A N 1
ATOM 499 C CA . MET A 1 71 ? 5.146 -9.950 -6.129 1.00 90.56 71 MET A CA 1
ATOM 500 C C . MET A 1 71 ? 4.510 -11.226 -6.682 1.00 90.56 71 MET A C 1
ATOM 502 O O . MET A 1 71 ? 3.918 -11.991 -5.923 1.00 90.56 71 MET A O 1
ATOM 506 N N . ARG A 1 72 ? 4.656 -11.473 -7.987 1.00 92.81 72 ARG A N 1
ATOM 507 C CA . ARG A 1 72 ? 4.175 -12.692 -8.636 1.00 92.81 72 ARG A CA 1
ATOM 508 C C . ARG A 1 72 ? 4.829 -13.935 -8.026 1.00 92.81 72 ARG A C 1
ATOM 510 O O . ARG A 1 72 ? 4.125 -14.869 -7.652 1.00 92.81 72 ARG A O 1
ATOM 517 N N . GLU A 1 73 ? 6.156 -13.936 -7.911 1.00 93.81 73 GLU A N 1
ATOM 518 C CA . GLU A 1 73 ? 6.924 -15.051 -7.346 1.00 93.81 73 GLU A CA 1
ATOM 519 C C . GLU A 1 73 ? 6.571 -15.285 -5.870 1.00 93.81 73 GLU A C 1
ATOM 521 O O . GLU A 1 73 ? 6.351 -16.425 -5.468 1.00 93.81 73 GLU A O 1
ATOM 526 N N . ALA A 1 74 ? 6.402 -14.221 -5.078 1.00 90.00 74 ALA A N 1
ATOM 527 C CA . ALA A 1 74 ? 5.951 -14.317 -3.687 1.00 90.00 74 ALA A CA 1
ATOM 528 C C . ALA A 1 74 ? 4.516 -14.858 -3.549 1.00 90.00 74 ALA A C 1
ATOM 530 O O . ALA A 1 74 ? 4.181 -15.478 -2.540 1.00 90.00 74 ALA A O 1
ATOM 531 N N . ALA A 1 75 ? 3.665 -14.634 -4.552 1.00 87.19 75 ALA A N 1
ATOM 532 C CA . ALA A 1 75 ? 2.322 -15.200 -4.620 1.00 87.19 75 ALA A CA 1
ATOM 533 C C . ALA A 1 75 ? 2.297 -16.651 -5.140 1.00 87.19 75 ALA A C 1
ATOM 535 O O . ALA A 1 75 ? 1.227 -17.252 -5.166 1.00 87.19 75 ALA A O 1
ATOM 536 N N . GLY A 1 76 ? 3.444 -17.209 -5.550 1.00 92.38 76 GLY A N 1
ATOM 537 C CA . GLY A 1 76 ? 3.535 -18.550 -6.130 1.00 92.38 76 GLY A CA 1
ATOM 538 C C . GLY A 1 76 ? 2.896 -18.668 -7.515 1.00 92.38 76 GLY A C 1
ATOM 539 O O . GLY A 1 76 ? 2.565 -19.774 -7.927 1.00 92.38 76 GLY A O 1
ATOM 540 N N . LEU A 1 77 ? 2.705 -17.547 -8.220 1.00 91.94 77 LEU A N 1
ATOM 541 C CA . LEU A 1 77 ? 2.021 -17.510 -9.511 1.00 91.94 77 LEU A CA 1
ATOM 542 C C . LEU A 1 77 ? 3.012 -17.537 -10.683 1.00 91.94 77 LEU A C 1
ATOM 544 O O . LEU A 1 77 ? 4.089 -16.931 -10.665 1.00 91.94 77 LEU A O 1
ATOM 548 N N . THR A 1 78 ? 2.624 -18.202 -11.759 1.00 92.88 78 THR A N 1
ATOM 549 C CA . THR A 1 78 ? 3.292 -18.147 -13.060 1.00 92.88 78 THR A CA 1
ATOM 550 C C . THR A 1 78 ? 2.843 -16.918 -13.854 1.00 92.88 78 THR A C 1
ATOM 552 O O . THR A 1 78 ? 1.819 -16.296 -13.567 1.00 92.88 78 THR A O 1
ATOM 555 N N . ILE A 1 79 ? 3.610 -16.550 -14.885 1.00 91.81 79 ILE A N 1
ATOM 556 C CA . ILE A 1 79 ? 3.250 -15.456 -15.806 1.00 91.81 79 ILE A CA 1
ATOM 557 C C . ILE A 1 79 ? 1.878 -15.714 -16.448 1.00 91.81 79 ILE A C 1
ATOM 559 O O . ILE A 1 79 ? 1.063 -14.799 -16.553 1.00 91.81 79 ILE A O 1
ATOM 563 N N . ALA A 1 80 ? 1.607 -16.965 -16.831 1.00 89.94 80 ALA A N 1
ATOM 564 C CA . ALA A 1 80 ? 0.339 -17.366 -17.431 1.00 89.94 80 ALA A CA 1
ATOM 565 C C . ALA A 1 80 ? -0.835 -17.228 -16.451 1.00 89.94 80 ALA A C 1
ATOM 567 O O . ALA A 1 80 ? -1.883 -16.712 -16.829 1.00 89.94 80 ALA A O 1
ATOM 568 N N . GLU A 1 81 ? -0.653 -17.626 -15.189 1.00 90.56 81 GLU A N 1
ATOM 569 C CA . GLU A 1 81 ? -1.689 -17.495 -14.156 1.00 90.56 81 GLU A CA 1
ATOM 570 C C . GLU A 1 81 ? -1.988 -16.032 -13.827 1.00 90.56 81 GLU A C 1
ATOM 572 O O . GLU A 1 81 ? -3.155 -15.666 -13.709 1.00 90.56 81 GLU A O 1
ATOM 577 N N . VAL A 1 82 ? -0.966 -15.169 -13.748 1.00 91.38 82 VAL A N 1
ATOM 578 C CA . VAL A 1 82 ? -1.186 -13.721 -13.590 1.00 91.38 82 VAL A CA 1
ATOM 579 C C . VAL A 1 82 ? -1.908 -13.149 -14.804 1.00 91.38 82 VAL A C 1
ATOM 581 O O . VAL A 1 82 ? -2.873 -12.411 -14.630 1.00 91.38 82 VAL A O 1
ATOM 584 N N . GLY A 1 83 ? -1.478 -13.506 -16.019 1.00 89.88 83 GLY A N 1
ATOM 585 C CA . GLY A 1 83 ? -2.116 -13.074 -17.263 1.00 89.88 83 GLY A CA 1
ATOM 586 C C . GLY A 1 83 ? -3.593 -13.464 -17.326 1.00 89.88 83 GLY A C 1
ATOM 587 O O . GLY A 1 83 ? -4.433 -12.626 -17.645 1.00 89.88 83 GLY A O 1
ATOM 588 N N . ALA A 1 84 ? -3.925 -14.697 -16.943 1.00 88.88 84 ALA A N 1
ATOM 589 C CA . ALA A 1 84 ? -5.305 -15.161 -16.848 1.00 88.88 84 ALA A CA 1
ATOM 590 C C . ALA A 1 84 ? -6.093 -14.408 -15.762 1.00 88.88 84 ALA A C 1
ATOM 592 O O . ALA A 1 84 ? -7.217 -13.976 -16.005 1.00 88.88 84 ALA A O 1
ATOM 593 N N . ALA A 1 85 ? -5.496 -14.196 -14.585 1.00 88.44 85 ALA A N 1
ATOM 594 C CA . ALA A 1 85 ? -6.150 -13.525 -13.462 1.00 88.44 85 ALA A CA 1
ATOM 595 C C . ALA A 1 85 ? -6.488 -12.049 -13.741 1.00 88.44 85 ALA A C 1
ATOM 597 O O . ALA A 1 85 ? -7.449 -11.527 -13.178 1.00 88.44 85 ALA A O 1
ATOM 598 N N . ILE A 1 86 ? -5.727 -11.378 -14.612 1.00 88.56 86 ILE A N 1
ATOM 599 C CA . ILE A 1 86 ? -5.996 -9.995 -15.038 1.00 88.56 86 ILE A CA 1
ATOM 600 C C . ILE A 1 86 ? -6.712 -9.898 -16.393 1.00 88.56 86 ILE A C 1
ATOM 602 O O . ILE A 1 86 ? -6.789 -8.798 -16.942 1.00 88.56 86 ILE A O 1
ATOM 606 N N . ASP A 1 87 ? -7.220 -11.009 -16.937 1.00 85.81 87 ASP A N 1
ATOM 607 C CA . ASP A 1 87 ? -7.894 -11.079 -18.244 1.00 85.81 87 ASP A CA 1
ATOM 608 C C . ASP A 1 87 ? -7.060 -10.451 -19.380 1.00 85.81 87 ASP A C 1
ATOM 610 O O . ASP A 1 87 ? -7.482 -9.538 -20.101 1.00 85.81 87 ASP A O 1
ATOM 614 N N . LEU A 1 88 ? -5.802 -10.886 -19.484 1.00 85.88 88 LEU A N 1
ATOM 615 C CA . LEU A 1 88 ? -4.872 -10.420 -20.504 1.00 85.88 88 LEU A CA 1
ATOM 616 C C . LEU A 1 88 ? -4.971 -11.288 -21.762 1.00 85.88 88 LEU A C 1
ATOM 618 O O . LEU A 1 88 ? -4.719 -12.490 -21.722 1.00 85.88 88 LEU A O 1
ATOM 622 N N . LYS A 1 89 ? -5.269 -10.659 -22.905 1.00 78.94 89 LYS A N 1
ATOM 623 C CA . LYS A 1 89 ? -5.357 -11.352 -24.205 1.00 78.94 89 LYS A CA 1
ATOM 624 C C . LYS A 1 89 ? -4.023 -11.941 -24.670 1.00 78.94 89 LYS A C 1
ATOM 626 O O . LYS A 1 89 ? -4.020 -12.948 -25.367 1.00 78.94 89 LYS A O 1
ATOM 631 N N . ASP A 1 90 ? -2.916 -11.299 -24.304 1.00 82.88 90 ASP A N 1
ATOM 632 C CA . ASP A 1 90 ? -1.561 -11.726 -24.653 1.00 82.88 90 ASP A CA 1
ATOM 633 C C . ASP A 1 90 ? -0.684 -11.804 -23.389 1.00 82.88 90 ASP A C 1
ATOM 635 O O . ASP A 1 90 ? -0.242 -10.766 -22.885 1.00 82.88 90 ASP A O 1
ATOM 639 N N . PRO A 1 91 ? -0.409 -13.015 -22.868 1.00 77.25 91 PRO A N 1
ATOM 640 C CA . PRO A 1 91 ? 0.427 -13.213 -21.683 1.00 77.25 91 PRO A CA 1
ATOM 641 C C . PRO A 1 91 ? 1.873 -12.714 -21.830 1.00 77.25 91 PRO A C 1
ATOM 643 O O . PRO A 1 91 ? 2.519 -12.434 -20.818 1.00 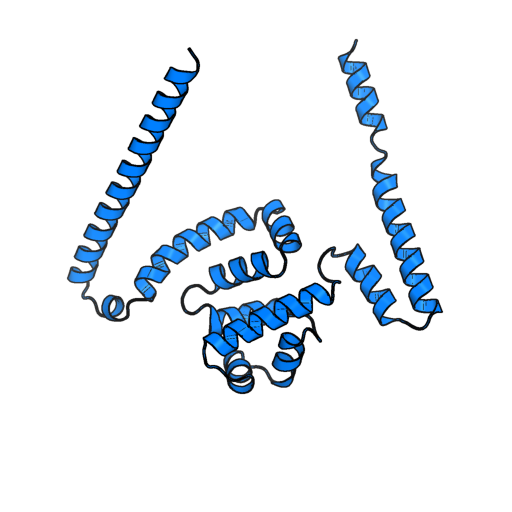77.25 91 PRO A O 1
ATOM 646 N N . SER A 1 92 ? 2.387 -12.559 -23.058 1.00 83.94 92 SER A N 1
ATOM 647 C CA . SER A 1 92 ? 3.756 -12.073 -23.297 1.00 83.94 92 SER A CA 1
ATOM 648 C C . SER A 1 92 ? 3.960 -10.626 -22.831 1.00 83.94 92 SER A C 1
ATOM 650 O O . SER A 1 92 ? 5.081 -10.214 -22.522 1.00 83.94 92 SER A O 1
ATOM 652 N N . LEU A 1 93 ? 2.871 -9.865 -22.677 1.00 86.25 93 LEU A N 1
ATOM 653 C CA . LEU A 1 93 ? 2.899 -8.512 -22.130 1.00 86.25 93 LEU A CA 1
ATOM 654 C C . LEU A 1 93 ? 3.376 -8.484 -20.674 1.00 86.25 93 LEU A C 1
ATOM 656 O O . LEU A 1 93 ? 4.118 -7.576 -20.307 1.00 86.25 93 LEU A O 1
ATOM 660 N N . ILE A 1 94 ? 3.019 -9.479 -19.851 1.00 90.12 94 ILE A N 1
ATOM 661 C CA . ILE A 1 94 ? 3.531 -9.568 -18.473 1.00 90.12 94 ILE A CA 1
ATOM 662 C C . ILE A 1 94 ? 5.037 -9.798 -18.485 1.00 90.12 94 ILE A C 1
ATOM 664 O O . ILE A 1 94 ? 5.763 -9.149 -17.739 1.00 90.12 94 ILE A O 1
ATOM 668 N N . GLU A 1 95 ? 5.527 -10.662 -19.372 1.00 89.25 95 GLU A N 1
ATOM 669 C CA . GLU A 1 95 ? 6.961 -10.898 -19.514 1.00 89.25 95 GLU A CA 1
ATOM 670 C C . GLU A 1 95 ? 7.699 -9.628 -19.976 1.00 89.25 95 GLU A C 1
ATOM 672 O O . GLU A 1 95 ? 8.775 -9.299 -19.473 1.00 89.25 95 GLU A O 1
ATOM 677 N N . ALA A 1 96 ? 7.116 -8.872 -20.909 1.00 88.50 96 ALA A N 1
ATOM 678 C CA . ALA A 1 96 ? 7.665 -7.598 -21.356 1.00 88.50 96 ALA A CA 1
ATOM 679 C C . ALA A 1 96 ? 7.680 -6.545 -20.232 1.00 88.50 96 ALA A C 1
ATOM 681 O O . ALA A 1 96 ? 8.665 -5.816 -20.103 1.00 88.50 96 ALA A O 1
ATOM 682 N N . ILE A 1 97 ? 6.637 -6.494 -19.397 1.00 89.94 97 ILE A N 1
ATOM 683 C CA . ILE A 1 97 ? 6.558 -5.612 -18.224 1.00 89.94 97 ILE A CA 1
ATOM 684 C C . ILE A 1 97 ? 7.599 -6.007 -17.176 1.00 89.94 97 ILE A C 1
ATOM 686 O O . ILE A 1 97 ? 8.353 -5.149 -16.728 1.00 89.94 97 ILE A O 1
ATOM 690 N N . GLU A 1 98 ? 7.676 -7.287 -16.797 1.00 92.06 98 GLU A N 1
ATOM 691 C CA . GLU A 1 98 ? 8.598 -7.779 -15.761 1.00 92.06 98 GLU A CA 1
ATOM 692 C C . GLU A 1 98 ? 10.067 -7.536 -16.123 1.00 92.06 98 GLU A C 1
ATOM 694 O O . GLU A 1 98 ? 10.891 -7.281 -15.246 1.00 92.06 98 GLU A O 1
ATOM 699 N N . ASN A 1 99 ? 10.384 -7.546 -17.419 1.00 88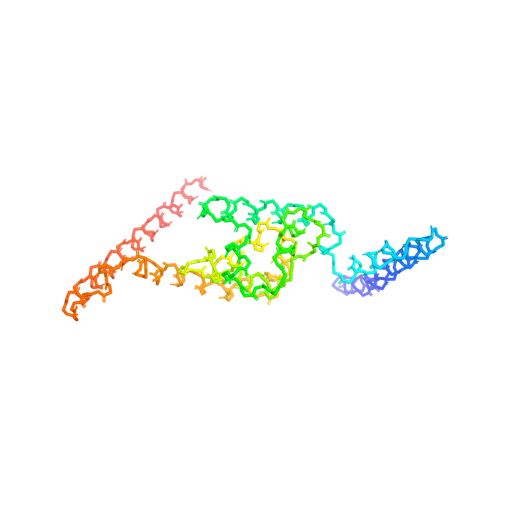.88 99 ASN A N 1
ATOM 700 C CA . ASN A 1 99 ? 11.713 -7.237 -17.940 1.00 88.88 99 ASN A CA 1
ATOM 701 C C . ASN A 1 99 ? 11.935 -5.739 -18.229 1.00 88.88 99 ASN A C 1
ATOM 703 O O . ASN A 1 99 ? 12.985 -5.371 -18.754 1.00 88.88 99 ASN A O 1
ATOM 707 N N . GLY A 1 100 ? 10.961 -4.871 -17.934 1.00 86.00 100 GLY A N 1
ATOM 708 C CA . GLY A 1 100 ? 11.052 -3.426 -18.160 1.00 86.00 100 GLY A CA 1
ATOM 709 C C . GLY A 1 100 ? 11.098 -3.012 -19.635 1.00 86.00 100 GLY A C 1
ATOM 710 O O . GLY A 1 100 ? 11.535 -1.904 -19.938 1.00 86.00 100 GLY A O 1
ATOM 711 N N . ARG A 1 101 ? 10.672 -3.890 -20.555 1.00 82.75 101 ARG A N 1
ATOM 712 C CA . ARG A 1 101 ? 10.650 -3.633 -22.008 1.00 82.75 101 ARG A CA 1
ATOM 713 C C . ARG A 1 101 ? 9.506 -2.702 -22.407 1.00 82.75 101 ARG A C 1
ATOM 715 O O . ARG A 1 101 ? 9.624 -1.992 -23.400 1.00 82.75 101 ARG A O 1
ATOM 722 N N . ILE A 1 102 ? 8.408 -2.718 -21.650 1.00 82.31 102 ILE A N 1
ATOM 723 C CA . ILE A 1 102 ? 7.254 -1.839 -21.856 1.00 82.31 102 ILE A CA 1
ATOM 724 C C . ILE A 1 102 ? 6.835 -1.175 -20.546 1.00 82.31 102 ILE A C 1
ATOM 726 O O . ILE A 1 102 ? 7.025 -1.725 -19.459 1.00 82.31 102 ILE A O 1
ATOM 730 N N . ALA A 1 103 ? 6.242 0.010 -20.663 1.00 80.00 103 ALA A N 1
ATOM 731 C CA . ALA A 1 103 ? 5.652 0.710 -19.534 1.00 80.00 103 ALA A CA 1
ATOM 732 C C . ALA A 1 103 ? 4.388 -0.006 -19.035 1.00 80.00 103 ALA A C 1
ATOM 734 O O . ALA A 1 103 ? 3.605 -0.552 -19.815 1.00 80.00 103 ALA A O 1
ATOM 735 N N . LEU A 1 104 ? 4.159 0.058 -17.726 1.00 83.44 104 LEU A N 1
ATOM 736 C CA . LEU A 1 104 ? 2.938 -0.436 -17.104 1.00 83.44 104 LEU A CA 1
ATOM 737 C C . LEU A 1 104 ? 1.830 0.624 -17.194 1.00 83.44 104 LEU A C 1
ATOM 739 O O . LEU A 1 104 ? 2.000 1.743 -16.708 1.00 83.44 104 LEU A O 1
ATOM 743 N N . SER A 1 105 ? 0.687 0.274 -17.789 1.00 81.81 105 SER A N 1
ATOM 744 C CA . SER A 1 105 ? -0.462 1.181 -17.874 1.00 81.81 105 SER A CA 1
ATOM 745 C C . SER A 1 105 ? -1.215 1.274 -16.541 1.00 81.81 105 SER A C 1
ATOM 747 O O . SER A 1 105 ? -1.215 0.340 -15.737 1.00 81.81 105 SER A O 1
ATOM 749 N N . PHE A 1 106 ? -1.910 2.393 -16.313 1.00 74.50 106 PHE A N 1
ATOM 750 C CA . PHE A 1 106 ? -2.715 2.579 -15.100 1.00 74.50 106 PHE A CA 1
ATOM 751 C C . PHE A 1 106 ? -3.840 1.543 -14.974 1.00 74.50 106 PHE A C 1
ATOM 753 O O . PHE A 1 106 ? -4.094 1.023 -13.894 1.00 74.50 106 PHE A O 1
ATOM 760 N N . GLU A 1 107 ? -4.473 1.183 -16.086 1.00 82.50 107 GLU A N 1
ATOM 761 C CA . GLU A 1 107 ? -5.473 0.116 -16.120 1.00 82.50 107 GLU A CA 1
ATOM 762 C C . GLU A 1 107 ? -4.888 -1.227 -15.655 1.00 82.50 107 GLU A C 1
ATOM 764 O O . GLU A 1 107 ? -5.488 -1.910 -14.825 1.00 82.50 107 GLU A O 1
ATOM 769 N N . LEU A 1 108 ? -3.687 -1.586 -16.125 1.00 85.94 108 LEU A N 1
ATOM 770 C CA . LEU A 1 108 ? -3.012 -2.800 -15.674 1.00 85.94 108 LEU A CA 1
ATOM 771 C C . LEU A 1 108 ? -2.658 -2.728 -14.189 1.00 85.94 108 LEU A C 1
ATOM 773 O O . LEU A 1 108 ? -2.799 -3.732 -13.502 1.00 85.94 108 LEU A O 1
ATOM 777 N N . ILE A 1 109 ? -2.287 -1.558 -13.658 1.00 85.00 109 ILE A N 1
ATOM 778 C CA . ILE A 1 109 ? -2.105 -1.368 -12.209 1.00 85.00 109 ILE A CA 1
ATOM 779 C C . ILE A 1 109 ? -3.396 -1.698 -11.448 1.00 85.00 109 ILE A C 1
ATOM 781 O O . ILE A 1 109 ? -3.335 -2.394 -10.435 1.00 85.00 109 ILE A O 1
ATOM 785 N N . LEU A 1 110 ? -4.560 -1.253 -11.931 1.00 82.88 110 LEU A N 1
ATOM 786 C CA . LEU A 1 110 ? -5.849 -1.552 -11.295 1.00 82.88 110 LEU A CA 1
ATOM 787 C C . LEU A 1 110 ? -6.194 -3.046 -11.356 1.00 82.88 110 LEU A C 1
ATOM 789 O O . LEU A 1 110 ? -6.640 -3.615 -10.361 1.00 82.88 110 LEU A O 1
ATOM 793 N N . ARG A 1 111 ? -5.945 -3.703 -12.493 1.00 88.56 111 ARG A N 1
ATOM 794 C CA . ARG A 1 111 ? -6.168 -5.150 -12.633 1.00 88.56 111 ARG A CA 1
ATOM 795 C C . ARG A 1 111 ? -5.212 -5.959 -11.747 1.00 88.56 111 ARG A C 1
ATOM 797 O O . ARG A 1 111 ? -5.641 -6.873 -11.049 1.00 88.56 111 ARG A O 1
ATOM 804 N N . LEU A 1 112 ? -3.935 -5.577 -11.688 1.00 89.25 112 LEU A N 1
ATOM 805 C CA . LEU A 1 112 ? -2.950 -6.172 -10.778 1.00 89.25 112 LEU A CA 1
ATOM 806 C C . LEU A 1 112 ? -3.334 -5.946 -9.312 1.00 89.25 112 LEU A C 1
ATOM 808 O O . LEU A 1 112 ? -3.135 -6.835 -8.491 1.00 89.25 112 LEU A O 1
ATOM 812 N N . ALA A 1 113 ? -3.930 -4.802 -8.973 1.00 87.44 113 ALA A N 1
ATOM 813 C CA . ALA A 1 113 ? -4.441 -4.544 -7.631 1.00 87.44 113 ALA A CA 1
ATOM 814 C C . ALA A 1 113 ? -5.604 -5.472 -7.255 1.00 87.44 113 ALA A C 1
ATOM 816 O O . ALA A 1 113 ? -5.716 -5.848 -6.091 1.00 87.44 113 ALA A O 1
ATOM 817 N N . ALA A 1 114 ? -6.438 -5.883 -8.212 1.00 85.00 114 ALA A N 1
ATOM 818 C CA . ALA A 1 114 ? -7.484 -6.874 -7.962 1.00 85.00 114 ALA A CA 1
ATOM 819 C C . ALA A 1 114 ? -6.902 -8.264 -7.638 1.00 85.00 114 ALA A C 1
ATOM 821 O O . ALA A 1 114 ? -7.465 -8.985 -6.820 1.00 85.00 114 ALA A O 1
ATOM 822 N N . VAL A 1 115 ? -5.750 -8.612 -8.222 1.00 87.38 115 VAL A N 1
ATOM 823 C CA . VAL A 1 115 ? -5.083 -9.907 -8.003 1.00 87.38 115 VAL A CA 1
ATOM 824 C C . VAL A 1 115 ? -4.198 -9.893 -6.753 1.00 87.38 115 VAL A C 1
ATOM 826 O O . VAL A 1 115 ? -4.330 -10.737 -5.869 1.00 87.38 115 VAL A O 1
ATOM 829 N N . PHE A 1 116 ? -3.305 -8.911 -6.642 1.00 86.31 116 PHE A N 1
ATOM 830 C CA . PHE A 1 116 ? -2.305 -8.831 -5.574 1.00 86.31 116 PHE A CA 1
ATOM 831 C C . PHE A 1 116 ? -2.764 -8.028 -4.358 1.00 86.31 116 PHE A C 1
ATOM 833 O O . PHE A 1 116 ? -2.250 -8.226 -3.257 1.00 86.31 116 PHE A O 1
ATOM 840 N N . GLY A 1 117 ? -3.738 -7.131 -4.521 1.00 80.31 117 GLY A N 1
ATOM 841 C CA . GLY A 1 117 ? -4.250 -6.309 -3.427 1.00 80.31 117 GLY A CA 1
ATOM 842 C C . GLY A 1 117 ? -5.081 -7.093 -2.417 1.00 80.31 117 GLY A C 1
ATOM 843 O O . GLY A 1 117 ? -5.237 -6.615 -1.293 1.00 80.31 117 GLY A O 1
ATOM 844 N N . ARG A 1 118 ? -5.561 -8.296 -2.777 1.00 76.38 118 ARG A N 1
ATOM 845 C CA . ARG A 1 118 ? -6.438 -9.168 -1.974 1.00 76.38 118 ARG A CA 1
ATOM 846 C C . ARG A 1 118 ? -7.626 -8.392 -1.391 1.00 76.38 118 ARG A C 1
ATOM 848 O O . ARG A 1 118 ? -8.654 -8.241 -2.036 1.00 76.38 118 ARG A O 1
ATOM 855 N N . ASN A 1 119 ? -7.454 -7.849 -0.190 1.00 66.75 119 ASN A N 1
ATOM 856 C CA . ASN A 1 119 ? -8.478 -7.149 0.579 1.00 66.75 119 ASN A CA 1
ATOM 857 C C . ASN A 1 119 ? -8.306 -5.613 0.613 1.00 66.75 119 ASN A C 1
ATOM 859 O O . ASN A 1 119 ? -9.173 -4.914 1.141 1.00 66.75 119 ASN A O 1
ATOM 863 N N . ASP A 1 120 ? -7.202 -5.084 0.075 1.00 78.12 120 ASP A N 1
ATOM 864 C CA . ASP A 1 120 ? -6.864 -3.653 0.036 1.00 78.12 120 ASP A CA 1
ATOM 865 C C . ASP A 1 120 ? -6.290 -3.237 -1.341 1.00 78.12 120 ASP A C 1
ATOM 867 O O . ASP A 1 120 ? -5.112 -2.878 -1.456 1.00 78.12 120 ASP A O 1
ATOM 871 N N . PRO A 1 121 ? -7.100 -3.287 -2.418 1.00 80.31 121 PRO A N 1
ATOM 872 C CA . PRO A 1 121 ? -6.661 -2.902 -3.761 1.00 80.31 121 PRO A CA 1
ATOM 873 C C . PRO A 1 121 ? -6.298 -1.412 -3.856 1.00 80.31 121 PRO A C 1
ATOM 875 O O . PRO A 1 121 ? -5.329 -1.056 -4.521 1.00 80.31 121 PRO A O 1
ATOM 878 N N . VAL A 1 122 ? -7.007 -0.529 -3.145 1.00 80.75 122 VAL A N 1
ATOM 879 C CA . VAL A 1 122 ? -6.702 0.913 -3.138 1.00 80.75 122 VAL A CA 1
ATOM 880 C C . VAL A 1 122 ? -5.355 1.170 -2.469 1.00 80.75 122 VAL A C 1
ATOM 882 O O . VAL A 1 122 ? -4.488 1.831 -3.044 1.00 80.75 122 VAL A O 1
ATOM 885 N N . GLY A 1 123 ? -5.127 0.609 -1.279 1.00 80.00 123 GLY A N 1
ATOM 886 C CA . GLY A 1 123 ? -3.843 0.744 -0.608 1.00 80.00 123 GLY A CA 1
ATOM 887 C C . GLY A 1 123 ? -2.711 0.051 -1.362 1.00 80.00 123 GLY A C 1
ATOM 888 O O . GLY A 1 123 ? -1.583 0.542 -1.313 1.00 80.00 123 GLY A O 1
ATOM 889 N N . PHE A 1 124 ? -2.986 -1.023 -2.112 1.00 84.94 124 PHE A N 1
ATOM 890 C CA . PHE A 1 124 ? -2.016 -1.611 -3.036 1.00 84.94 124 PHE A CA 1
ATOM 891 C C . PHE A 1 124 ? -1.560 -0.594 -4.087 1.00 84.94 124 PHE A C 1
ATOM 893 O O . PHE A 1 124 ? -0.365 -0.316 -4.152 1.00 84.94 124 PHE A O 1
ATOM 900 N N . VAL A 1 125 ? -2.482 0.013 -4.849 1.00 84.12 125 VAL A N 1
ATOM 901 C CA . VAL A 1 125 ? -2.149 0.997 -5.902 1.00 84.12 125 VAL A CA 1
ATOM 902 C C . VAL A 1 125 ? -1.336 2.155 -5.329 1.00 84.12 125 VAL A C 1
ATOM 904 O O . VAL A 1 125 ? -0.349 2.588 -5.923 1.00 84.12 125 VAL A O 1
ATOM 907 N N . MET A 1 126 ? -1.709 2.622 -4.141 1.00 81.50 126 MET A N 1
ATOM 908 C CA . MET A 1 126 ? -1.038 3.717 -3.445 1.00 81.50 126 MET A CA 1
ATOM 909 C C . MET A 1 126 ? 0.395 3.360 -3.038 1.00 81.50 126 MET A C 1
ATOM 911 O O . MET A 1 126 ? 1.332 4.094 -3.358 1.00 81.50 126 MET A O 1
ATOM 915 N N . ARG A 1 127 ? 0.583 2.224 -2.349 1.00 83.25 127 ARG A N 1
ATOM 916 C CA . ARG A 1 127 ? 1.912 1.741 -1.941 1.00 83.25 127 ARG A CA 1
ATOM 917 C C . ARG A 1 127 ? 2.784 1.472 -3.161 1.00 83.25 127 ARG A C 1
ATOM 919 O O . ARG A 1 127 ? 3.925 1.917 -3.194 1.00 83.25 127 ARG A O 1
ATOM 926 N N . PHE A 1 128 ? 2.221 0.809 -4.167 1.00 85.19 128 PHE A N 1
ATOM 927 C CA . PHE A 1 128 ? 2.909 0.490 -5.407 1.00 85.19 128 PHE A CA 1
ATOM 928 C C . PHE A 1 128 ? 3.385 1.760 -6.116 1.00 85.19 128 PHE A C 1
ATOM 930 O O . PHE A 1 128 ? 4.575 1.879 -6.380 1.00 85.19 128 PHE A O 1
ATOM 937 N N . THR A 1 129 ? 2.505 2.747 -6.322 1.00 79.75 129 THR A N 1
ATOM 938 C CA . THR A 1 129 ? 2.847 4.025 -6.974 1.00 79.75 129 THR A CA 1
ATOM 939 C C . THR A 1 129 ? 3.930 4.779 -6.207 1.00 79.75 129 THR A C 1
ATOM 941 O O . THR A 1 129 ? 4.884 5.258 -6.810 1.00 79.75 129 THR A O 1
ATOM 944 N N . ARG A 1 130 ? 3.840 4.838 -4.872 1.00 81.75 130 ARG A N 1
ATOM 945 C CA . ARG A 1 130 ? 4.865 5.475 -4.030 1.00 81.75 130 ARG A CA 1
ATOM 946 C C . ARG A 1 130 ? 6.241 4.820 -4.184 1.00 81.75 130 ARG A C 1
ATOM 948 O O . ARG A 1 130 ? 7.248 5.520 -4.159 1.00 81.75 130 ARG A O 1
ATOM 955 N N . THR A 1 131 ? 6.291 3.495 -4.308 1.00 81.50 131 THR A N 1
ATOM 956 C CA . THR A 1 131 ? 7.547 2.743 -4.428 1.00 81.50 131 THR A CA 1
ATOM 957 C C . THR A 1 131 ? 8.123 2.788 -5.842 1.00 81.50 131 THR A C 1
ATOM 959 O O . THR A 1 131 ? 9.339 2.880 -5.995 1.00 81.50 131 THR A O 1
ATOM 962 N N . THR A 1 132 ? 7.281 2.714 -6.874 1.00 76.44 132 THR A N 1
ATOM 963 C CA . THR A 1 132 ? 7.736 2.605 -8.268 1.00 76.44 132 THR A CA 1
ATOM 964 C C . THR A 1 132 ? 7.882 3.952 -8.967 1.00 76.44 132 THR A C 1
ATOM 966 O O . THR A 1 132 ? 8.734 4.083 -9.843 1.00 76.44 132 THR A O 1
ATOM 969 N N . ASN A 1 133 ? 7.108 4.965 -8.567 1.00 75.56 133 ASN A N 1
ATOM 970 C CA . ASN A 1 133 ? 7.150 6.303 -9.148 1.00 75.56 133 ASN A CA 1
ATOM 971 C C . ASN A 1 133 ? 6.958 7.404 -8.078 1.00 75.56 133 ASN A C 1
ATOM 973 O O . ASN A 1 133 ? 5.864 7.963 -7.932 1.00 75.56 133 ASN A O 1
ATOM 977 N N . PRO A 1 134 ? 8.019 7.731 -7.315 1.00 79.44 134 PRO A N 1
ATOM 978 C CA . PRO A 1 134 ? 7.941 8.698 -6.221 1.00 79.44 134 PRO A CA 1
ATOM 979 C C . PRO A 1 134 ? 7.642 10.130 -6.691 1.00 79.44 134 PRO A C 1
ATOM 981 O O . PRO A 1 134 ? 6.963 10.866 -5.978 1.00 79.44 134 PRO A O 1
ATOM 984 N N . GLU A 1 135 ? 8.090 10.520 -7.888 1.00 73.25 135 GLU A N 1
ATOM 985 C CA . GLU A 1 135 ? 7.800 11.847 -8.452 1.00 73.25 135 GLU A CA 1
ATOM 986 C C . GLU A 1 135 ? 6.316 11.985 -8.813 1.00 73.25 135 GLU A C 1
ATOM 988 O O . GLU A 1 135 ? 5.675 12.964 -8.432 1.00 73.25 135 GLU A O 1
ATOM 993 N N . LEU A 1 136 ? 5.726 10.963 -9.448 1.00 75.88 136 LEU A N 1
ATOM 994 C CA . LEU A 1 136 ? 4.282 10.924 -9.697 1.00 75.88 136 LEU A CA 1
ATOM 995 C C . LEU A 1 136 ? 3.492 10.977 -8.386 1.00 75.88 136 LEU A C 1
ATOM 997 O O . LEU A 1 136 ? 2.510 11.711 -8.284 1.00 75.88 136 LEU A O 1
ATOM 1001 N N . TRP A 1 137 ? 3.924 10.223 -7.372 1.00 79.62 137 TRP A N 1
ATOM 1002 C CA . TRP A 1 137 ? 3.308 10.250 -6.048 1.00 79.62 137 TRP A CA 1
ATOM 1003 C C . TRP A 1 137 ? 3.327 11.661 -5.441 1.00 79.62 137 TRP A C 1
ATOM 1005 O O . TRP A 1 137 ? 2.297 12.131 -4.960 1.00 79.62 137 TRP A O 1
ATOM 1015 N N . LYS A 1 138 ? 4.454 12.371 -5.542 1.00 77.88 138 LYS A N 1
ATOM 1016 C CA . LYS A 1 138 ? 4.587 13.753 -5.070 1.00 77.88 138 LYS A CA 1
ATOM 1017 C C . LYS A 1 138 ? 3.642 14.711 -5.802 1.00 77.88 138 LYS A C 1
ATOM 1019 O O . LYS A 1 138 ? 2.957 15.495 -5.152 1.00 77.88 138 LYS A O 1
ATOM 1024 N N . SER A 1 139 ? 3.521 14.605 -7.127 1.00 76.62 139 SER A N 1
ATOM 1025 C CA . SER A 1 139 ? 2.550 15.407 -7.889 1.00 76.62 139 SER A CA 1
ATOM 1026 C C . SER A 1 139 ? 1.099 15.130 -7.470 1.00 76.62 139 SER A C 1
ATOM 1028 O O . SER A 1 139 ? 0.291 16.050 -7.372 1.00 76.62 139 SER A O 1
ATOM 1030 N N . LEU A 1 140 ? 0.754 13.873 -7.169 1.00 71.75 140 LEU A N 1
ATOM 1031 C CA . LEU A 1 140 ? -0.573 13.508 -6.655 1.00 71.75 140 LEU A CA 1
ATOM 1032 C C . LEU A 1 140 ? -0.817 14.037 -5.229 1.00 71.75 140 LEU A C 1
ATOM 1034 O O . LEU A 1 140 ? -1.944 14.406 -4.887 1.00 71.75 140 LEU A O 1
ATOM 1038 N N . GLU A 1 141 ? 0.216 14.094 -4.387 1.00 77.25 141 GLU A N 1
ATOM 1039 C CA . GLU A 1 141 ? 0.143 14.716 -3.059 1.00 77.25 141 GLU A CA 1
ATOM 1040 C C . GLU A 1 141 ? -0.078 16.230 -3.149 1.00 77.25 141 GLU A C 1
ATOM 1042 O O . GLU A 1 141 ? -0.931 16.761 -2.434 1.00 77.25 141 GLU A O 1
ATOM 1047 N N . GLU A 1 142 ? 0.628 16.906 -4.057 1.00 76.94 142 GLU A N 1
ATOM 1048 C CA . GLU A 1 142 ? 0.489 18.344 -4.323 1.00 76.94 142 GLU A CA 1
ATOM 1049 C C . GLU A 1 142 ? -0.912 18.704 -4.847 1.00 76.94 142 GLU A C 1
ATOM 1051 O O . GLU A 1 142 ? -1.464 19.739 -4.476 1.00 76.94 142 GLU A O 1
ATOM 1056 N N . LEU A 1 143 ? -1.537 17.811 -5.622 1.00 68.88 143 LEU A N 1
ATOM 1057 C CA . LEU A 1 143 ? -2.925 17.932 -6.088 1.00 68.88 143 LEU A CA 1
ATOM 1058 C C . LEU A 1 143 ? -3.979 17.561 -5.023 1.00 68.88 143 LEU A C 1
ATOM 1060 O O . LEU A 1 143 ? -5.177 17.611 -5.295 1.00 68.88 143 LEU A O 1
ATOM 1064 N N . GLY A 1 144 ? -3.568 17.168 -3.812 1.00 64.62 144 GLY A N 1
ATOM 1065 C CA . GLY A 1 144 ? -4.470 16.837 -2.702 1.00 64.62 144 GLY A CA 1
ATOM 1066 C C . GLY A 1 144 ? -5.078 15.429 -2.745 1.00 64.62 144 GLY A C 1
ATOM 1067 O O . GLY A 1 144 ? -5.700 15.008 -1.763 1.00 64.62 144 GLY A O 1
ATOM 1068 N N . ILE A 1 145 ? -4.832 14.658 -3.811 1.00 66.31 145 ILE A N 1
ATOM 1069 C CA . ILE A 1 145 ? -5.243 13.248 -3.942 1.00 66.31 145 ILE A CA 1
ATOM 1070 C C . ILE A 1 145 ? -4.597 12.416 -2.829 1.00 66.31 145 ILE A C 1
ATOM 1072 O O . ILE A 1 145 ? -5.248 11.562 -2.231 1.00 66.31 145 ILE A O 1
ATOM 1076 N N . GLY A 1 146 ? -3.353 12.738 -2.462 1.00 60.31 146 GLY A N 1
ATOM 1077 C CA . GLY A 1 146 ? -2.669 12.102 -1.340 1.00 60.31 146 GLY A CA 1
ATOM 1078 C C . GLY A 1 146 ? -3.456 12.174 -0.027 1.00 60.31 146 GLY A C 1
ATOM 1079 O O . GLY A 1 146 ? -3.602 11.158 0.641 1.00 60.31 146 GLY A O 1
ATOM 1080 N N . LYS A 1 147 ? -4.026 13.330 0.345 1.00 61.75 147 LYS A N 1
ATOM 1081 C CA . LYS A 1 147 ? -4.740 13.486 1.630 1.00 61.75 147 LYS A CA 1
ATOM 1082 C C . LYS A 1 147 ? -6.102 12.792 1.642 1.00 61.75 147 LYS A C 1
ATOM 1084 O O . LYS A 1 147 ? -6.405 12.105 2.615 1.00 61.75 147 LYS A O 1
ATOM 1089 N N . LEU A 1 148 ? -6.880 12.938 0.565 1.00 58.41 148 LEU A N 1
ATOM 1090 C CA . LEU A 1 148 ? -8.189 12.290 0.423 1.00 58.41 148 LEU A CA 1
ATOM 1091 C C . LEU A 1 148 ? -8.047 10.767 0.431 1.00 58.41 148 LEU A C 1
ATOM 1093 O O . LEU A 1 148 ? -8.701 10.081 1.211 1.00 58.41 148 LEU A O 1
ATOM 1097 N N . VAL A 1 149 ? -7.121 10.237 -0.368 1.00 59.72 149 VAL A N 1
ATOM 1098 C CA . VAL A 1 149 ? -6.955 8.789 -0.489 1.00 59.72 149 VAL A CA 1
ATOM 1099 C C . VAL A 1 149 ? -6.233 8.197 0.727 1.00 59.72 149 VAL A C 1
ATOM 1101 O O . VAL A 1 149 ? -6.538 7.075 1.107 1.00 59.72 149 VAL A O 1
ATOM 1104 N N . LEU A 1 150 ? -5.330 8.915 1.411 1.00 64.06 150 LEU A N 1
ATOM 1105 C CA . LEU A 1 150 ? -4.700 8.403 2.642 1.00 64.06 150 LEU A CA 1
ATOM 1106 C C . LEU A 1 150 ? -5.696 8.199 3.783 1.00 64.06 150 LEU A C 1
ATOM 1108 O O . LEU A 1 150 ? -5.546 7.238 4.540 1.00 64.06 150 LEU A O 1
ATOM 1112 N N . GLN A 1 151 ? -6.687 9.082 3.924 1.00 62.66 151 GLN A N 1
ATOM 1113 C CA . GLN A 1 151 ? -7.746 8.888 4.910 1.00 62.66 151 GLN A CA 1
ATOM 1114 C C . GLN A 1 151 ? -8.567 7.640 4.566 1.00 62.66 151 GLN A C 1
ATOM 1116 O O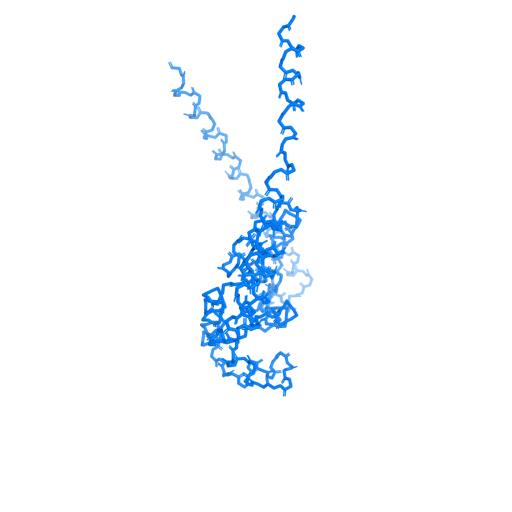 . GLN A 1 151 ? -8.702 6.753 5.406 1.00 62.66 151 GLN A O 1
ATOM 1121 N N . THR A 1 152 ? -8.976 7.507 3.302 1.00 65.38 152 THR A N 1
ATOM 1122 C CA . THR A 1 152 ? -9.673 6.316 2.805 1.00 65.38 152 THR A CA 1
ATOM 1123 C C . THR A 1 152 ? -8.848 5.041 3.006 1.00 65.38 152 THR A C 1
ATOM 1125 O O . THR A 1 152 ? -9.364 4.048 3.500 1.00 65.38 152 THR A O 1
ATOM 1128 N N . VAL A 1 153 ? -7.544 5.041 2.716 1.00 66.94 153 VAL A N 1
ATOM 1129 C CA . VAL A 1 153 ? -6.679 3.864 2.922 1.00 66.94 153 VAL A CA 1
ATOM 1130 C C . VAL A 1 153 ? -6.623 3.462 4.397 1.00 66.94 153 VAL A C 1
ATOM 1132 O O . VAL A 1 153 ? -6.682 2.273 4.698 1.00 66.94 153 VAL A O 1
ATOM 1135 N N . ARG A 1 154 ? -6.538 4.421 5.328 1.00 73.31 154 ARG A N 1
ATOM 1136 C CA . ARG A 1 154 ? -6.547 4.123 6.772 1.00 73.31 154 ARG A CA 1
ATOM 1137 C C . ARG A 1 154 ? -7.876 3.514 7.216 1.00 73.31 154 ARG A C 1
ATOM 1139 O O . ARG A 1 154 ? -7.869 2.545 7.964 1.00 73.31 154 ARG A O 1
ATOM 1146 N N . GLU A 1 155 ? -8.998 4.029 6.726 1.00 77.88 155 GLU A N 1
ATOM 1147 C CA . GLU A 1 155 ? -10.327 3.457 6.989 1.00 77.88 155 GLU A CA 1
ATOM 1148 C C . GLU A 1 155 ? -10.438 2.031 6.419 1.00 77.88 155 GLU A C 1
ATOM 1150 O O . GLU A 1 155 ? -10.872 1.102 7.103 1.00 77.88 155 GLU A O 1
ATOM 1155 N N . HIS A 1 156 ? -9.930 1.817 5.204 1.00 76.56 156 HIS A N 1
ATOM 1156 C CA . HIS A 1 156 ? -9.877 0.501 4.571 1.00 76.56 156 HIS A CA 1
ATOM 1157 C C . HIS A 1 156 ? -8.990 -0.502 5.318 1.00 76.56 156 HIS A C 1
ATOM 1159 O O . HIS A 1 156 ? -9.284 -1.694 5.277 1.00 76.56 156 HIS A O 1
ATOM 1165 N N . GLN A 1 157 ? -7.941 -0.071 6.026 1.00 78.00 157 GLN A N 1
ATOM 1166 C CA . GLN A 1 157 ? -7.123 -0.973 6.846 1.00 78.00 157 GLN A CA 1
ATOM 1167 C C . GLN A 1 157 ? -7.935 -1.612 7.980 1.00 78.00 157 GLN A C 1
ATOM 1169 O O . GLN A 1 157 ? -7.796 -2.812 8.211 1.00 78.00 157 GLN A O 1
ATOM 1174 N N . PHE A 1 158 ? -8.832 -0.860 8.626 1.00 84.12 158 PHE A N 1
ATOM 1175 C CA . PHE A 1 158 ? -9.747 -1.419 9.628 1.00 84.12 158 PHE A CA 1
ATOM 1176 C C . PHE A 1 158 ? -10.738 -2.403 9.004 1.00 84.12 158 PHE A C 1
ATOM 1178 O O . PHE A 1 158 ? -10.925 -3.508 9.512 1.00 84.12 158 PHE A O 1
ATOM 1185 N N . VAL A 1 159 ? -11.310 -2.051 7.849 1.00 83.56 159 VAL A N 1
ATOM 1186 C CA . VAL A 1 159 ? -12.203 -2.949 7.097 1.00 83.56 159 VAL A CA 1
ATOM 1187 C C . VAL A 1 159 ? -11.472 -4.219 6.652 1.00 83.56 159 VAL A C 1
ATOM 1189 O O . VAL A 1 159 ? -12.053 -5.303 6.645 1.00 83.56 159 VAL A O 1
ATOM 1192 N N . ASN A 1 160 ? -10.192 -4.114 6.297 1.00 76.69 160 ASN A N 1
ATOM 1193 C CA . ASN A 1 160 ? -9.375 -5.248 5.893 1.00 76.69 160 ASN A CA 1
ATOM 1194 C C . ASN A 1 160 ? -9.123 -6.218 7.057 1.00 76.69 160 ASN A C 1
ATOM 1196 O O . ASN A 1 160 ? -9.216 -7.421 6.848 1.00 76.69 160 ASN A O 1
ATOM 1200 N N . ILE A 1 161 ? -8.895 -5.737 8.286 1.00 85.00 161 ILE A N 1
ATOM 1201 C CA . ILE A 1 161 ? -8.779 -6.618 9.466 1.00 85.00 161 ILE A CA 1
ATOM 1202 C C . ILE A 1 161 ? -10.009 -7.529 9.559 1.00 85.00 161 ILE A C 1
ATOM 1204 O O . ILE A 1 161 ? -9.859 -8.749 9.615 1.00 85.00 161 ILE A O 1
ATOM 1208 N N . TYR A 1 162 ? -11.209 -6.953 9.447 1.00 84.94 162 TYR A N 1
ATOM 1209 C CA . TYR A 1 162 ? -12.456 -7.718 9.399 1.00 84.94 162 TYR A CA 1
ATOM 1210 C C . TYR A 1 162 ? -12.519 -8.668 8.185 1.00 84.94 162 TYR A C 1
ATOM 1212 O O . TYR A 1 162 ? -12.732 -9.866 8.347 1.00 84.94 162 TYR A O 1
ATOM 1220 N N . ARG A 1 163 ? -12.260 -8.174 6.965 1.00 80.06 163 ARG A N 1
ATOM 1221 C CA . ARG A 1 163 ? -12.302 -8.981 5.723 1.00 80.06 163 ARG A CA 1
ATOM 1222 C C . ARG A 1 163 ? -11.213 -10.052 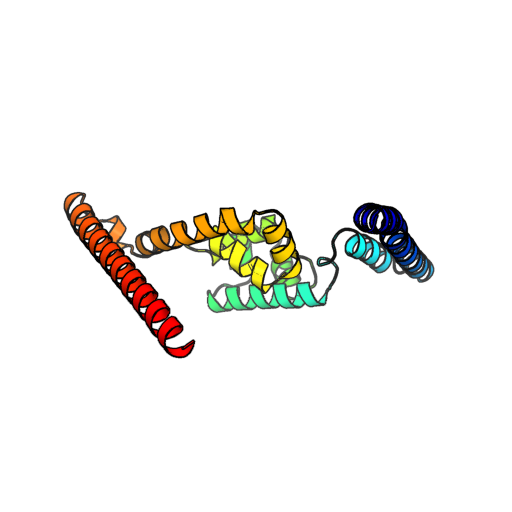5.630 1.00 80.06 163 ARG A C 1
ATOM 1224 O O . ARG A 1 163 ? -11.305 -10.937 4.790 1.00 80.06 163 ARG A O 1
ATOM 1231 N N . SER A 1 164 ? -10.154 -9.975 6.415 1.00 79.12 164 SER A N 1
ATOM 1232 C CA . SER A 1 164 ? -9.093 -10.986 6.411 1.00 79.12 164 SER A CA 1
ATOM 1233 C C . SER A 1 164 ? -9.421 -12.198 7.283 1.00 79.12 164 SER A C 1
ATOM 1235 O O . SER A 1 164 ? -8.715 -13.198 7.210 1.00 79.12 164 SER A O 1
ATOM 1237 N N . ASN A 1 165 ? -10.495 -12.127 8.077 1.00 85.06 165 ASN A N 1
ATOM 1238 C CA . ASN A 1 165 ? -10.920 -13.183 8.982 1.00 85.06 165 ASN A CA 1
ATOM 1239 C C . ASN A 1 165 ? -12.181 -13.878 8.444 1.00 85.06 165 ASN A C 1
ATOM 1241 O O . ASN A 1 165 ? -13.281 -13.328 8.475 1.00 85.06 165 ASN A O 1
ATOM 1245 N N . ASP A 1 166 ? -12.030 -15.103 7.942 1.00 85.50 166 ASP A N 1
ATOM 1246 C CA . ASP A 1 166 ? -13.151 -15.864 7.378 1.00 85.50 166 ASP A CA 1
ATOM 1247 C C . ASP A 1 166 ? -14.191 -16.255 8.434 1.00 85.50 166 ASP A C 1
ATOM 1249 O O . ASP A 1 166 ? -15.385 -16.190 8.151 1.00 85.50 166 ASP A O 1
ATOM 1253 N N . ALA A 1 167 ? -13.767 -16.537 9.670 1.00 87.06 167 ALA A N 1
ATOM 1254 C CA . ALA A 1 167 ? -14.679 -16.816 10.781 1.00 87.06 167 ALA A CA 1
ATOM 1255 C C . ALA A 1 167 ? -15.498 -15.579 11.185 1.00 87.06 167 ALA A C 1
ATOM 1257 O O . ALA A 1 167 ? -16.647 -15.702 11.600 1.00 87.06 167 ALA A O 1
ATOM 1258 N N . ALA A 1 168 ? -14.951 -14.372 11.000 1.00 87.31 168 ALA A N 1
ATOM 1259 C CA . ALA A 1 168 ? -15.691 -13.140 11.263 1.00 87.31 168 ALA A CA 1
ATOM 1260 C C . ALA A 1 168 ? -16.906 -12.966 10.330 1.00 87.31 168 ALA A C 1
ATOM 1262 O O . ALA A 1 168 ? -17.855 -12.278 10.689 1.00 87.31 168 ALA A O 1
ATOM 1263 N N . ARG A 1 169 ? -16.912 -13.608 9.150 1.00 84.19 169 ARG A N 1
ATOM 1264 C CA . ARG A 1 169 ? -18.035 -13.549 8.195 1.00 84.19 169 ARG A CA 1
ATOM 1265 C C . ARG A 1 169 ? -19.191 -14.482 8.538 1.00 84.19 169 ARG A C 1
ATOM 1267 O O . ARG A 1 169 ? -20.247 -14.370 7.924 1.00 84.19 169 ARG A O 1
ATOM 1274 N N . THR A 1 170 ? -18.980 -15.416 9.458 1.00 91.38 170 THR A N 1
ATOM 1275 C CA . THR A 1 170 ? -19.983 -16.407 9.867 1.00 91.38 170 THR A CA 1
ATOM 1276 C C . THR A 1 170 ? -20.583 -16.103 11.237 1.00 91.38 170 THR A C 1
ATOM 1278 O O . THR A 1 170 ? -21.339 -16.920 11.749 1.00 91.38 170 THR A O 1
ATOM 1281 N N . LEU A 1 171 ? -20.227 -14.964 11.839 1.00 92.75 171 LEU A N 1
ATOM 1282 C CA . LEU A 1 171 ? -20.753 -14.534 13.131 1.00 92.75 171 LEU A CA 1
ATOM 1283 C C . LEU A 1 171 ? -22.257 -14.277 13.040 1.00 92.75 171 LEU A C 1
ATOM 1285 O O . LEU A 1 171 ? -22.740 -13.682 12.075 1.00 92.75 171 LEU A O 1
ATOM 1289 N N . SER A 1 172 ? -22.982 -14.681 14.078 1.00 95.38 172 SER A N 1
ATOM 1290 C CA . SER A 1 172 ? -24.338 -14.195 14.314 1.00 95.38 172 SER A CA 1
ATOM 1291 C C . SER A 1 172 ? -24.330 -12.704 14.668 1.00 95.38 172 SER A C 1
ATOM 1293 O O . SER A 1 172 ? -23.317 -12.159 15.112 1.00 95.38 172 SER A O 1
ATOM 1295 N N . ASP A 1 173 ? -25.481 -12.042 14.534 1.00 93.44 173 ASP A N 1
ATOM 1296 C CA . ASP A 1 173 ? -25.629 -10.621 14.881 1.00 93.44 173 ASP A CA 1
ATOM 1297 C C . ASP A 1 173 ? -25.216 -10.328 16.333 1.00 93.44 173 ASP A C 1
ATOM 1299 O O . ASP A 1 173 ? -24.624 -9.285 16.617 1.00 93.44 173 ASP A O 1
ATOM 1303 N N . GLN A 1 174 ? -25.491 -11.263 17.250 1.00 96.00 174 GLN A N 1
ATOM 1304 C CA . GLN A 1 174 ? -25.119 -11.132 18.657 1.00 96.00 174 GLN A CA 1
ATOM 1305 C C . GLN A 1 174 ? -23.598 -11.204 18.846 1.00 96.00 174 GLN A C 1
ATOM 1307 O O . GLN A 1 174 ? -23.018 -10.314 19.466 1.00 96.00 174 GLN A O 1
ATOM 1312 N N . GLU A 1 175 ? -22.940 -12.217 18.279 1.00 93.38 175 GLU A N 1
ATOM 1313 C CA . GLU A 1 175 ? -21.481 -12.361 18.372 1.00 93.38 175 GLU A CA 1
ATOM 1314 C C . GLU A 1 175 ? -20.761 -11.187 17.694 1.00 93.38 175 GLU A C 1
ATOM 1316 O O . GLU A 1 175 ? -19.756 -10.681 18.201 1.00 93.38 175 GLU A O 1
ATOM 1321 N N . PHE A 1 176 ? -21.296 -10.705 16.568 1.00 93.56 176 PHE A N 1
ATOM 1322 C CA . PHE A 1 176 ? -20.780 -9.522 15.890 1.00 93.56 176 PHE A CA 1
ATOM 1323 C C . PHE A 1 176 ? -20.886 -8.273 16.773 1.00 93.56 176 PHE A C 1
ATOM 1325 O O . PHE A 1 176 ? -19.915 -7.522 16.883 1.00 93.56 176 PHE A O 1
ATOM 1332 N N . ALA A 1 177 ? -22.028 -8.056 17.433 1.00 93.75 177 ALA A N 1
ATOM 1333 C CA . ALA A 1 177 ? -22.222 -6.923 18.334 1.00 93.75 177 ALA A CA 1
ATOM 1334 C C . ALA A 1 177 ? -21.254 -6.957 19.530 1.00 93.75 177 ALA A C 1
ATOM 1336 O O . ALA A 1 177 ? -20.678 -5.925 19.887 1.00 93.75 177 ALA A O 1
ATOM 1337 N N . GLU A 1 178 ? -21.021 -8.135 20.113 1.00 94.75 178 GLU A N 1
ATOM 1338 C CA . GLU A 1 178 ? -20.065 -8.320 21.211 1.00 94.75 178 GLU A CA 1
ATOM 1339 C C . GLU A 1 178 ? -18.628 -7.992 20.772 1.00 94.75 178 GLU A C 1
ATOM 1341 O O . GLU A 1 178 ? -17.933 -7.204 21.425 1.00 94.75 178 GLU A O 1
ATOM 1346 N N . ILE A 1 179 ? -18.196 -8.516 19.620 1.00 93.44 179 ILE A N 1
ATOM 1347 C CA . ILE A 1 179 ? -16.862 -8.247 19.060 1.00 93.44 179 ILE A CA 1
ATOM 1348 C C . ILE A 1 179 ? -16.700 -6.770 18.677 1.00 93.44 179 ILE A C 1
ATOM 1350 O O . ILE A 1 179 ? -15.637 -6.180 18.911 1.00 93.44 179 ILE A O 1
ATOM 1354 N N . LEU A 1 180 ? -17.738 -6.145 18.116 1.00 92.31 180 LEU A N 1
ATOM 1355 C CA . LEU A 1 180 ? -17.724 -4.726 17.767 1.00 92.31 180 LEU A CA 1
ATOM 1356 C C . LEU A 1 180 ? -17.577 -3.852 19.017 1.00 92.31 180 LEU A C 1
ATOM 1358 O O . LEU A 1 180 ? -16.727 -2.962 19.038 1.00 92.31 180 LEU A O 1
ATOM 1362 N N . SER A 1 181 ? -18.337 -4.140 20.079 1.00 92.88 181 SER A N 1
ATOM 1363 C CA . SER A 1 181 ? -18.236 -3.423 21.355 1.00 92.88 181 SER A CA 1
ATOM 1364 C C . SER A 1 181 ? -16.846 -3.557 21.975 1.00 92.88 181 SER A C 1
ATOM 1366 O O . SER A 1 181 ? -16.284 -2.575 22.462 1.00 92.88 181 SER A O 1
ATOM 1368 N N . PHE A 1 182 ? -16.265 -4.759 21.944 1.00 95.38 182 PHE A N 1
ATOM 1369 C CA . PHE A 1 182 ? -14.901 -4.978 22.420 1.00 95.38 182 PHE A CA 1
ATOM 1370 C C . PHE A 1 182 ? -13.879 -4.161 21.613 1.00 95.38 182 PHE A C 1
ATOM 1372 O O . PHE A 1 182 ? -13.026 -3.480 22.185 1.00 95.38 182 PHE A O 1
ATOM 1379 N N . THR A 1 183 ? -13.991 -4.185 20.282 1.00 93.31 183 THR A N 1
ATOM 1380 C CA . THR A 1 183 ? -13.091 -3.458 19.373 1.00 93.31 183 THR A CA 1
ATOM 1381 C C . THR A 1 183 ? -13.187 -1.945 19.581 1.00 93.31 183 THR A C 1
ATOM 1383 O O . THR A 1 183 ? -12.159 -1.267 19.625 1.00 93.31 183 THR A O 1
ATOM 1386 N N . GLN A 1 184 ? -14.400 -1.422 19.779 1.00 92.81 184 GLN A N 1
ATOM 1387 C CA . GLN A 1 184 ? -14.654 -0.017 20.099 1.00 92.81 184 GLN A CA 1
ATOM 1388 C C . GLN A 1 184 ? -13.942 0.392 21.398 1.00 92.81 184 GLN A C 1
ATOM 1390 O O . GLN A 1 184 ? -13.167 1.349 21.403 1.00 92.81 184 GLN A O 1
ATOM 1395 N N . ALA A 1 185 ? -14.120 -0.379 22.477 1.00 95.00 185 ALA A N 1
ATOM 1396 C CA . ALA A 1 185 ? -13.482 -0.104 23.764 1.00 95.00 185 ALA A CA 1
ATOM 1397 C C . ALA A 1 185 ? -11.944 -0.165 23.684 1.00 95.00 185 ALA A C 1
ATOM 1399 O O . ALA A 1 185 ? -11.245 0.677 24.254 1.00 95.00 185 ALA A O 1
ATOM 1400 N N . ALA A 1 186 ? -11.398 -1.135 22.943 1.00 94.06 186 ALA A N 1
ATOM 1401 C CA . ALA A 1 186 ? -9.960 -1.243 22.712 1.00 94.06 186 ALA A CA 1
ATOM 1402 C C . ALA A 1 186 ? -9.409 -0.033 21.936 1.00 94.06 186 ALA A C 1
ATOM 1404 O O . ALA A 1 186 ? -8.351 0.502 22.283 1.00 94.06 186 ALA A O 1
ATOM 1405 N N . PHE A 1 187 ? -10.130 0.431 20.912 1.00 92.50 187 PHE A N 1
ATOM 1406 C CA . PHE A 1 187 ? -9.743 1.603 20.129 1.00 92.50 187 PHE A CA 1
ATOM 1407 C C . PHE A 1 187 ? -9.764 2.887 20.970 1.00 92.50 187 PHE A C 1
ATOM 1409 O O . PHE A 1 187 ? -8.803 3.660 20.950 1.00 92.50 187 PHE A O 1
ATOM 1416 N N . GLU A 1 188 ? -10.812 3.089 21.768 1.00 95.50 188 GLU A N 1
ATOM 1417 C CA . GLU A 1 188 ? -10.917 4.217 22.700 1.00 95.50 188 GLU A CA 1
ATOM 1418 C C . GLU A 1 188 ? -9.775 4.220 23.719 1.00 95.50 188 GLU A C 1
ATOM 1420 O O . GLU A 1 188 ? -9.142 5.254 23.950 1.00 95.50 188 GLU A O 1
ATOM 1425 N N . MET A 1 189 ? -9.435 3.051 24.268 1.00 94.88 189 MET A N 1
ATOM 1426 C CA . MET A 1 189 ? -8.305 2.903 25.183 1.00 94.88 189 MET A CA 1
ATOM 1427 C C . MET A 1 189 ? -6.972 3.267 24.515 1.00 94.88 189 MET A C 1
ATOM 1429 O O . MET A 1 189 ? -6.158 3.979 25.114 1.00 94.88 189 MET A O 1
ATOM 1433 N N . ALA A 1 190 ? -6.747 2.821 23.275 1.00 94.38 190 ALA A N 1
ATOM 1434 C CA . ALA A 1 190 ? -5.548 3.158 22.510 1.00 94.38 190 ALA A CA 1
ATOM 1435 C C . ALA A 1 190 ? -5.441 4.672 22.256 1.00 94.38 190 ALA A C 1
ATOM 1437 O O . ALA A 1 190 ? -4.369 5.262 22.423 1.00 94.38 190 ALA A O 1
ATOM 1438 N N . MET A 1 191 ? -6.558 5.325 21.926 1.00 96.00 191 MET A N 1
ATOM 1439 C CA . MET A 1 191 ? -6.613 6.775 21.733 1.00 96.00 191 MET A CA 1
ATOM 1440 C C . MET A 1 191 ? -6.362 7.539 23.038 1.00 96.00 191 MET A C 1
ATOM 1442 O O . MET A 1 191 ? -5.555 8.468 23.052 1.00 96.00 191 MET A O 1
ATOM 1446 N N . ALA A 1 192 ? -6.958 7.108 24.152 1.00 94.50 192 ALA A N 1
ATOM 1447 C CA . ALA A 1 192 ? -6.716 7.697 25.468 1.00 94.50 192 ALA A CA 1
ATOM 1448 C C . ALA A 1 192 ? -5.251 7.539 25.917 1.00 94.50 192 ALA A C 1
ATOM 1450 O O . ALA A 1 192 ? -4.674 8.437 26.534 1.00 94.50 192 ALA A O 1
ATOM 1451 N N . LEU A 1 193 ? -4.614 6.406 25.607 1.00 94.12 193 LEU A N 1
ATOM 1452 C CA . LEU A 1 193 ? -3.187 6.205 25.855 1.00 94.12 193 LEU A CA 1
ATOM 1453 C C . LEU A 1 193 ? -2.332 7.172 25.026 1.00 94.12 193 LEU A C 1
ATOM 1455 O O . LEU A 1 193 ? -1.435 7.809 25.577 1.00 94.12 193 LEU A O 1
ATOM 1459 N N . ARG A 1 194 ? -2.633 7.329 23.730 1.00 94.25 194 ARG A N 1
ATOM 1460 C CA . ARG A 1 194 ? -1.940 8.281 22.848 1.00 94.25 194 ARG A CA 1
ATOM 1461 C C . ARG A 1 194 ? -2.015 9.712 23.384 1.00 94.25 194 ARG A C 1
ATOM 1463 O O . ARG A 1 194 ? -0.980 10.371 23.428 1.00 94.25 194 ARG A O 1
ATOM 1470 N N . THR A 1 195 ? -3.193 10.172 23.807 1.00 93.81 195 THR A N 1
ATOM 1471 C CA . THR A 1 195 ? -3.368 11.518 24.381 1.00 93.81 195 THR A CA 1
ATOM 1472 C C . THR A 1 195 ? -2.492 11.708 25.618 1.00 93.81 195 THR A C 1
ATOM 1474 O O . THR A 1 195 ? -1.703 12.645 25.673 1.00 93.81 195 THR A O 1
ATOM 1477 N N . ARG A 1 196 ? -2.510 10.744 26.552 1.00 91.81 196 ARG A N 1
ATOM 1478 C CA . ARG A 1 196 ? -1.664 10.788 27.759 1.00 91.81 196 ARG A CA 1
ATOM 1479 C C . ARG A 1 196 ? -0.168 10.868 27.445 1.00 91.81 196 ARG A C 1
ATOM 1481 O O . ARG A 1 196 ? 0.570 11.549 28.153 1.00 91.81 196 ARG A O 1
ATOM 1488 N N . TYR A 1 197 ? 0.297 10.174 26.404 1.00 88.69 197 TYR A N 1
ATOM 1489 C CA . TYR A 1 197 ? 1.690 10.285 25.967 1.00 88.69 197 TYR A CA 1
ATOM 1490 C C . TYR A 1 197 ? 2.014 11.672 25.411 1.00 88.69 197 TYR A C 1
ATOM 1492 O O . TYR A 1 197 ? 3.073 12.203 25.735 1.00 88.69 197 TYR A O 1
ATOM 1500 N N . GLN A 1 198 ? 1.113 12.257 24.617 1.00 86.94 198 GLN A N 1
ATOM 1501 C CA . GLN A 1 198 ? 1.300 13.590 24.044 1.00 86.94 198 GLN A CA 1
ATOM 1502 C C . GLN A 1 198 ? 1.410 14.660 25.134 1.00 86.94 198 GLN A C 1
ATOM 1504 O O . GLN A 1 198 ? 2.377 15.424 25.121 1.00 86.94 198 GLN A O 1
ATOM 1509 N N . ASP A 1 199 ? 0.512 14.626 26.119 1.00 86.00 199 ASP A N 1
ATOM 1510 C CA . ASP A 1 199 ? 0.513 15.549 27.261 1.00 86.00 199 ASP A CA 1
ATOM 1511 C C . ASP A 1 199 ? 1.786 15.423 28.108 1.00 86.00 199 ASP A C 1
ATOM 1513 O O . ASP A 1 199 ? 2.339 16.404 28.601 1.00 86.00 199 ASP A O 1
ATOM 1517 N N . ARG A 1 200 ? 2.313 14.203 28.255 1.00 80.75 200 ARG A N 1
ATOM 1518 C CA . ARG A 1 200 ? 3.559 13.980 28.995 1.00 80.75 200 ARG A CA 1
ATOM 1519 C C . ARG A 1 200 ? 4.784 14.486 28.237 1.00 80.75 200 ARG A C 1
ATOM 1521 O O . ARG A 1 200 ? 5.716 15.000 28.852 1.00 80.75 200 ARG A O 1
ATOM 1528 N N . SER A 1 201 ? 4.795 14.334 26.914 1.00 75.56 201 SER A N 1
ATOM 1529 C CA . SER A 1 201 ? 5.883 14.825 26.065 1.00 75.56 201 SER A CA 1
ATOM 1530 C C . SER A 1 201 ? 5.898 16.347 25.910 1.00 75.56 201 SER A C 1
ATOM 1532 O O . SER A 1 201 ? 6.981 16.915 25.802 1.00 75.56 201 SER A O 1
ATOM 1534 N N . SER A 1 202 ? 4.741 17.016 25.938 1.00 72.19 202 SER A N 1
ATOM 1535 C CA . SER A 1 202 ? 4.678 18.482 25.936 1.00 72.19 202 SER A CA 1
ATOM 1536 C C . SER A 1 202 ? 5.167 19.068 27.262 1.00 72.19 202 SER A C 1
ATOM 1538 O O . SER A 1 202 ? 5.970 19.998 27.244 1.00 72.19 202 SER A O 1
ATOM 1540 N N . ASN A 1 203 ? 4.790 18.469 28.397 1.00 68.31 203 ASN A N 1
ATOM 1541 C CA . ASN A 1 203 ? 5.232 18.919 29.722 1.00 68.31 203 ASN A CA 1
ATOM 1542 C C . ASN A 1 203 ? 6.746 18.717 29.946 1.00 68.31 203 ASN A C 1
ATOM 1544 O O . ASN A 1 203 ? 7.421 19.572 30.503 1.00 68.31 203 ASN A O 1
ATOM 1548 N N . ALA A 1 204 ? 7.319 17.616 29.446 1.00 64.31 204 ALA A N 1
ATOM 1549 C CA . ALA A 1 204 ? 8.766 17.376 29.513 1.00 64.31 204 ALA A CA 1
ATOM 1550 C C . ALA A 1 204 ? 9.593 18.282 28.571 1.00 64.31 204 ALA A C 1
ATOM 1552 O O . ALA A 1 204 ? 10.815 18.367 28.709 1.00 64.31 204 ALA A O 1
ATOM 1553 N N . GLY A 1 205 ? 8.946 18.910 27.584 1.00 58.62 205 GLY A N 1
ATOM 1554 C CA . GLY A 1 205 ? 9.562 19.871 26.672 1.00 58.62 205 GLY A CA 1
ATOM 1555 C C . GLY A 1 205 ? 9.617 21.294 27.233 1.00 58.62 205 GLY A C 1
ATOM 1556 O O . GLY A 1 205 ? 10.561 22.010 26.909 1.00 58.62 205 GLY A O 1
ATOM 1557 N N . SER A 1 206 ? 8.661 21.694 28.085 1.00 56.34 206 SER A N 1
ATOM 1558 C CA . SER A 1 206 ? 8.691 23.013 28.737 1.00 56.34 206 SER A CA 1
ATOM 1559 C C . SER A 1 206 ? 9.703 23.077 29.882 1.00 56.34 206 SER A C 1
ATOM 1561 O O . SER A 1 206 ? 10.416 24.066 29.978 1.00 56.34 206 SER A O 1
ATOM 1563 N N . ASP A 1 207 ? 9.870 21.997 30.654 1.00 55.31 207 ASP A N 1
ATOM 1564 C CA . ASP A 1 207 ? 10.846 21.912 31.762 1.00 55.31 207 ASP A CA 1
ATOM 1565 C C . ASP A 1 207 ? 12.324 21.937 31.315 1.00 55.31 207 ASP A C 1
ATOM 1567 O O . ASP A 1 207 ? 13.227 21.992 32.143 1.00 55.31 207 ASP A O 1
ATOM 1571 N N . ARG A 1 208 ? 12.607 21.847 30.008 1.00 53.75 208 ARG A N 1
ATOM 1572 C CA . ARG A 1 208 ? 13.971 21.931 29.445 1.00 53.75 208 ARG A CA 1
ATOM 1573 C C . ARG A 1 208 ? 14.289 23.281 28.797 1.00 53.75 208 ARG A C 1
ATOM 1575 O O . ARG A 1 208 ? 15.393 23.441 28.278 1.00 53.75 208 ARG A O 1
ATOM 1582 N N . ALA A 1 209 ? 13.322 24.195 28.754 1.00 51.34 209 ALA A N 1
ATOM 1583 C CA . ALA A 1 209 ? 13.458 25.518 28.147 1.00 51.34 209 ALA A CA 1
ATOM 1584 C C . ALA A 1 209 ? 13.573 26.658 29.182 1.00 51.34 209 ALA A C 1
ATOM 1586 O O . ALA A 1 209 ? 13.756 27.805 28.774 1.00 51.34 209 ALA A O 1
ATOM 1587 N N . GLU A 1 210 ? 13.499 26.340 30.479 1.00 41.81 210 GLU A N 1
ATOM 1588 C CA . GLU A 1 210 ? 13.873 27.203 31.616 1.00 41.81 210 GLU A CA 1
ATOM 1589 C C . GLU A 1 210 ? 15.243 26.800 32.178 1.00 41.81 210 GLU A C 1
ATOM 1591 O O . GLU A 1 210 ? 15.990 27.717 32.593 1.00 41.81 210 GLU A O 1
#

Foldseek 3Di:
DVVVVVVVVVVVVVPPVVVLVVLVVVLVVQLVVCVVVVNNVSSVLSVCCSVPVFQNDLVLLQVLLCVLVVLCVVVVHDLVRLCVQLVHPDSVVNVCSNRSVDDDDPSNLQSVLVVRVVQQSLVSSLVSCCRSTVPVNVVCVVVVVCVVSVVVSVVSVVVVVQVVDPVSVVDDPVRVVVVVVVVVVVVVVVVVVVVVVVVVVVVVVVVVVD

Organism: NCBI:txid327160

pLDDT: mean 76.28, std 15.88, range [34.91, 96.0]